Protein AF-A0A1L8CW18-F1 (afdb_monomer)

Mean predicted aligned error: 10.21 Å

Foldseek 3Di:
DDPDPPPPPCDPPCVPPVVLVVVLVVVLVVLVVPDDPVCCVVSVLVNLQSVLCVQVVNSDPPPPDDSVRSVVVNVVVVVVLVVLVVCVVVAQFCLLVVLLLVLLVVLLCVCPVVVNQVVLLVLLCQLCVLLPNNVQLVVVCVVVVNDVVCSSDPNSSVSSSVSSSVSLRVQRSPHPVSNLCSSVSSLVSSLVVLVCCLVCLVVVLQVLQQDPPPRDGHDLVRSVPDPDDPNSNCSVDPVVSVVSVVSSVSSCVSCVLSPDPVSSVVSVVVVVVVVVVVVVD

Organism: NCBI:txid870242

Radius of gyration: 23.68 Å; Cα contacts (8 Å, |Δi|>4): 162; chains: 1; bounding box: 50×60×67 Å

Structure (mmCIF, N/CA/C/O backbone):
data_AF-A0A1L8CW18-F1
#
_entry.id   AF-A0A1L8CW18-F1
#
loop_
_atom_site.group_PDB
_atom_site.id
_atom_site.type_symbol
_atom_site.label_atom_id
_atom_site.label_alt_id
_atom_site.label_comp_id
_atom_site.label_asym_id
_atom_site.label_entity_id
_atom_site.label_seq_id
_atom_site.pdbx_PDB_ins_code
_atom_site.Cartn_x
_atom_site.Cartn_y
_atom_site.Cartn_z
_atom_site.occupancy
_atom_site.B_iso_or_equiv
_atom_site.auth_seq_id
_atom_site.auth_comp_id
_atom_site.auth_asym_id
_atom_site.auth_atom_id
_atom_site.pdbx_PDB_model_num
ATOM 1 N N . MET A 1 1 ? -26.184 16.183 -4.766 1.00 26.84 1 MET A N 1
ATOM 2 C CA . MET A 1 1 ? -25.080 17.168 -4.681 1.00 26.84 1 MET A CA 1
ATOM 3 C C . MET A 1 1 ? -24.032 16.609 -3.716 1.00 26.84 1 MET A C 1
ATOM 5 O O . MET A 1 1 ? -24.063 16.918 -2.536 1.00 26.84 1 MET A O 1
ATOM 9 N N . PHE A 1 2 ? -23.170 15.699 -4.183 1.00 23.70 2 PHE A N 1
ATOM 10 C CA . PHE A 1 2 ? -22.182 15.011 -3.340 1.00 23.70 2 PHE A CA 1
ATOM 11 C C . PHE A 1 2 ? -20.843 15.756 -3.394 1.00 23.70 2 PHE A C 1
ATOM 13 O O . PHE A 1 2 ? -20.097 15.635 -4.363 1.00 23.70 2 PHE A O 1
ATOM 20 N N . LYS A 1 3 ? -20.541 16.553 -2.363 1.00 23.88 3 LYS A N 1
ATOM 21 C CA . LYS A 1 3 ? -19.179 17.043 -2.105 1.00 23.88 3 LYS A CA 1
ATOM 22 C C . LYS A 1 3 ? -18.463 15.982 -1.270 1.00 23.88 3 LYS A C 1
ATOM 24 O O . LYS A 1 3 ? -18.592 15.961 -0.051 1.00 23.88 3 LYS A O 1
ATOM 29 N N . GLY A 1 4 ? -17.765 15.079 -1.956 1.00 27.14 4 GLY A N 1
ATOM 30 C CA . GLY A 1 4 ? -16.918 14.062 -1.341 1.00 27.14 4 GLY A CA 1
ATOM 31 C C . GLY A 1 4 ? -15.819 14.707 -0.500 1.00 27.14 4 GLY A C 1
ATOM 32 O O . GLY A 1 4 ? -15.049 15.540 -0.984 1.00 27.14 4 GLY A O 1
ATOM 33 N N . LEU A 1 5 ? -15.776 14.324 0.773 1.00 23.81 5 LEU A N 1
ATOM 34 C CA . LEU A 1 5 ? -14.716 14.660 1.708 1.00 23.81 5 LEU A CA 1
ATOM 35 C C . LEU A 1 5 ? -13.451 13.887 1.297 1.00 23.81 5 LEU A C 1
ATOM 37 O O . LEU A 1 5 ? -13.191 12.788 1.772 1.00 23.81 5 LEU A O 1
ATOM 41 N N . PHE A 1 6 ? -12.652 14.452 0.395 1.00 25.45 6 PHE A N 1
ATOM 42 C CA . PHE A 1 6 ? -11.256 14.045 0.274 1.00 25.45 6 PHE A CA 1
ATOM 43 C C . PHE A 1 6 ? -10.528 14.551 1.519 1.00 25.45 6 PHE A C 1
ATOM 45 O O . PHE A 1 6 ? -10.145 15.721 1.603 1.00 25.45 6 PHE A O 1
ATOM 52 N N . VAL A 1 7 ? -10.353 13.676 2.508 1.00 26.77 7 VAL A N 1
ATOM 53 C CA . VAL A 1 7 ? -9.395 13.899 3.591 1.00 26.77 7 VAL A CA 1
ATOM 54 C C . VAL A 1 7 ? -8.009 13.923 2.943 1.00 26.77 7 VAL A C 1
ATOM 56 O O . VAL A 1 7 ? -7.433 12.894 2.597 1.00 26.77 7 VAL A O 1
ATOM 59 N N . ARG A 1 8 ? -7.496 15.134 2.698 1.00 24.86 8 ARG A N 1
ATOM 60 C CA . ARG A 1 8 ? -6.106 15.374 2.298 1.00 24.86 8 ARG A CA 1
ATOM 61 C C . ARG A 1 8 ? -5.205 14.974 3.464 1.00 24.86 8 ARG A C 1
ATOM 63 O O . ARG A 1 8 ? -4.895 15.807 4.313 1.00 24.86 8 ARG A O 1
ATOM 70 N N . ILE A 1 9 ? -4.773 13.718 3.483 1.00 28.80 9 ILE A N 1
ATOM 71 C CA . ILE A 1 9 ? -3.624 13.289 4.283 1.00 28.80 9 ILE A CA 1
ATOM 72 C C . ILE A 1 9 ? -2.413 14.057 3.737 1.00 28.80 9 ILE A C 1
ATOM 74 O O . ILE A 1 9 ? -2.006 13.871 2.590 1.00 28.80 9 ILE A O 1
ATOM 78 N N . LYS A 1 10 ? -1.900 15.008 4.524 1.00 25.22 10 LYS A N 1
ATOM 79 C CA . LYS A 1 10 ? -0.706 15.789 4.189 1.00 25.22 10 LYS A CA 1
ATOM 80 C C . LYS A 1 10 ? 0.534 14.951 4.513 1.00 25.22 10 LYS A C 1
ATOM 82 O O . LYS A 1 10 ? 1.110 15.117 5.579 1.00 25.22 10 LYS A O 1
ATOM 87 N N . LEU A 1 11 ? 0.965 14.095 3.589 1.00 26.72 11 LEU A N 1
ATOM 88 C CA . LEU A 1 11 ? 2.329 13.559 3.632 1.00 26.72 11 LEU A CA 1
ATOM 89 C C . LEU A 1 11 ? 3.298 14.649 3.119 1.00 26.72 11 LEU A C 1
ATOM 91 O O . LEU A 1 11 ? 3.062 15.183 2.031 1.00 26.72 11 LEU A O 1
ATOM 95 N N . PRO A 1 12 ? 4.358 15.036 3.859 1.00 24.38 12 PRO A N 1
ATOM 96 C CA . PRO A 1 12 ? 5.181 16.202 3.513 1.00 24.38 12 PRO A CA 1
ATOM 97 C C . PRO A 1 12 ? 6.106 16.029 2.297 1.00 24.38 12 PRO A C 1
ATOM 99 O O . PRO A 1 12 ? 6.766 16.990 1.920 1.00 24.38 12 PRO A O 1
ATOM 102 N N . VAL A 1 13 ? 6.176 14.850 1.672 1.00 33.28 13 VAL A N 1
ATOM 103 C CA . VAL A 1 13 ? 7.300 14.505 0.777 1.00 33.28 13 VAL A CA 1
ATOM 104 C C . VAL A 1 13 ? 7.005 14.691 -0.726 1.00 33.28 13 VAL A C 1
ATOM 106 O O . VAL A 1 13 ? 7.936 14.786 -1.513 1.00 33.28 13 VAL A O 1
ATOM 109 N N . PHE A 1 14 ? 5.745 14.856 -1.158 1.00 35.91 14 PHE A N 1
ATOM 110 C CA . PHE A 1 14 ? 5.396 14.822 -2.600 1.00 35.91 14 PHE A CA 1
ATOM 111 C C . PHE A 1 14 ? 4.844 16.123 -3.216 1.00 35.91 14 PHE A C 1
ATOM 113 O O . PHE A 1 14 ? 4.603 16.187 -4.422 1.00 35.91 14 PHE A O 1
ATOM 120 N N . ARG A 1 15 ? 4.684 17.205 -2.441 1.00 33.94 15 ARG A N 1
ATOM 121 C CA . ARG A 1 15 ? 3.976 18.420 -2.908 1.00 33.94 15 ARG A CA 1
ATOM 122 C C . ARG A 1 15 ? 4.635 19.184 -4.063 1.00 33.94 15 ARG A C 1
ATOM 124 O O . ARG A 1 15 ? 3.932 19.925 -4.743 1.00 33.94 15 ARG A O 1
ATOM 131 N N . GLY A 1 16 ? 5.944 19.044 -4.273 1.00 37.88 16 GLY A N 1
ATOM 132 C CA . GLY A 1 16 ? 6.650 19.724 -5.366 1.00 37.88 16 GLY A CA 1
ATOM 133 C C . GLY A 1 16 ? 6.503 19.017 -6.717 1.00 37.88 16 GLY A C 1
ATOM 134 O O . GLY A 1 16 ? 6.295 19.670 -7.736 1.00 37.88 16 GLY A O 1
ATOM 135 N N . MET A 1 17 ? 6.548 17.681 -6.722 1.00 46.84 17 MET A N 1
ATOM 136 C CA . MET A 1 17 ? 6.542 16.881 -7.954 1.00 46.84 17 MET A CA 1
ATOM 137 C C . MET A 1 17 ? 5.131 16.610 -8.487 1.00 46.84 17 MET A C 1
ATOM 139 O O . MET A 1 17 ? 4.958 16.524 -9.698 1.00 46.84 17 MET A O 1
ATOM 143 N N . GLU A 1 18 ? 4.101 16.550 -7.632 1.00 52.84 18 GLU A N 1
ATOM 144 C CA . GLU A 1 18 ? 2.716 16.284 -8.066 1.00 52.84 18 GLU A CA 1
ATOM 145 C C . GLU A 1 18 ? 2.179 17.324 -9.066 1.00 52.84 18 GLU A C 1
ATOM 147 O O . GLU A 1 18 ? 1.457 16.969 -9.998 1.00 52.84 18 GLU A O 1
ATOM 152 N N . GLY A 1 19 ? 2.543 18.602 -8.909 1.00 59.59 19 GLY A N 1
ATOM 153 C CA . GLY A 1 19 ? 2.118 19.671 -9.820 1.00 59.59 19 GLY A CA 1
ATOM 154 C C . GLY A 1 19 ? 2.771 19.577 -11.201 1.00 59.59 19 GLY A C 1
ATOM 155 O O . GLY A 1 19 ? 2.089 19.731 -12.215 1.00 59.59 19 GLY A O 1
ATOM 156 N N . VAL A 1 20 ? 4.072 19.274 -11.237 1.00 60.88 20 VAL A N 1
ATOM 157 C CA . VAL A 1 20 ? 4.849 19.087 -12.475 1.00 60.88 20 VAL A CA 1
ATOM 158 C C . VAL A 1 20 ? 4.358 17.851 -13.222 1.00 60.88 20 VAL A C 1
ATOM 160 O O . VAL A 1 20 ? 4.051 17.922 -14.410 1.00 60.88 20 VAL A O 1
ATOM 163 N N . LEU A 1 21 ? 4.175 16.746 -12.500 1.00 67.62 21 LEU A N 1
ATOM 164 C CA . LEU A 1 21 ? 3.689 15.480 -13.036 1.00 67.62 21 LEU A CA 1
ATOM 165 C C . LEU A 1 21 ? 2.264 15.604 -13.601 1.00 67.62 21 LEU A C 1
ATOM 167 O O . LEU A 1 21 ? 1.962 15.119 -14.691 1.00 67.62 21 LEU A O 1
ATOM 171 N N . PHE A 1 22 ? 1.377 16.306 -12.889 1.00 70.88 22 PHE A N 1
ATOM 172 C CA . PH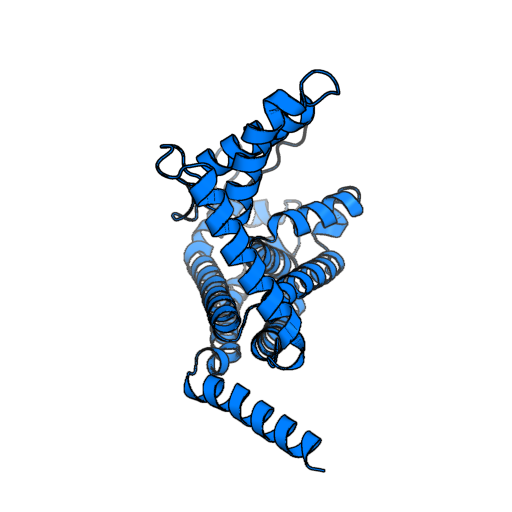E A 1 22 ? 0.013 16.551 -13.353 1.00 70.88 22 PHE A CA 1
ATOM 173 C C . PHE A 1 22 ? -0.026 17.421 -14.616 1.00 70.88 22 PHE A C 1
ATOM 175 O O . PHE A 1 22 ? -0.765 17.107 -15.554 1.00 70.88 22 PHE A O 1
ATOM 182 N N . MET A 1 23 ? 0.770 18.496 -14.662 1.00 74.19 23 MET A N 1
ATOM 183 C CA . MET A 1 23 ? 0.888 19.335 -15.859 1.00 74.19 23 MET A CA 1
ATOM 184 C C . MET A 1 23 ? 1.459 18.546 -17.039 1.00 74.19 23 MET A C 1
ATOM 186 O O . MET A 1 23 ? 0.921 18.640 -18.138 1.00 74.19 23 MET A O 1
ATOM 190 N N . PHE A 1 24 ? 2.457 17.698 -16.798 1.00 78.12 24 PHE A N 1
ATOM 191 C CA . PHE A 1 24 ? 3.031 16.808 -17.802 1.00 78.12 24 PHE A CA 1
ATOM 192 C C . PHE A 1 24 ? 1.994 15.843 -18.396 1.00 78.12 24 PHE A C 1
ATOM 194 O O . PHE A 1 24 ? 1.800 15.808 -19.612 1.00 78.12 24 PHE A O 1
ATOM 201 N N . TYR A 1 25 ? 1.247 15.115 -17.556 1.00 80.00 25 TYR A N 1
ATOM 202 C CA . TYR A 1 25 ? 0.209 14.192 -18.034 1.00 80.00 25 TYR A CA 1
ATOM 203 C C . TYR A 1 25 ? -0.909 14.894 -18.800 1.00 80.00 25 TYR A C 1
ATOM 205 O O . TYR A 1 25 ? -1.469 14.323 -19.739 1.00 80.00 25 TYR A O 1
ATOM 213 N N . LYS A 1 26 ? -1.254 16.122 -18.400 1.00 84.00 26 LYS A N 1
ATOM 214 C CA . LYS A 1 26 ? -2.231 16.936 -19.119 1.00 84.00 26 LYS A CA 1
ATOM 215 C C . LYS A 1 26 ? -1.705 17.303 -20.507 1.00 84.00 26 LYS A C 1
ATOM 217 O O . LYS A 1 26 ? -2.404 17.046 -21.482 1.00 84.00 26 LYS A O 1
ATOM 222 N N . SER A 1 27 ? -0.474 17.806 -20.595 1.00 83.75 27 SER A N 1
ATOM 223 C CA . SER A 1 27 ? 0.177 18.147 -21.864 1.00 83.75 27 SER A CA 1
ATOM 224 C C . SER A 1 27 ? 0.268 16.947 -22.805 1.00 83.75 27 SER A C 1
ATOM 226 O O . SER A 1 27 ? -0.092 17.066 -23.972 1.00 83.75 27 SER A O 1
ATOM 228 N N . LEU A 1 28 ? 0.652 15.770 -22.300 1.00 86.19 28 LEU A N 1
ATOM 229 C CA . LEU A 1 28 ? 0.687 14.538 -23.091 1.00 86.19 28 LEU A CA 1
ATOM 230 C C . LEU A 1 28 ? -0.712 14.129 -23.583 1.00 86.19 28 LEU A C 1
ATOM 232 O O . LEU A 1 28 ? -0.883 13.798 -24.754 1.00 86.19 28 LEU A O 1
ATOM 236 N N . LYS A 1 29 ? -1.738 14.187 -22.722 1.00 87.94 29 LYS A N 1
ATOM 237 C CA . LYS A 1 29 ? -3.126 13.897 -23.127 1.00 87.94 29 LYS A CA 1
ATOM 238 C C . LYS A 1 29 ? -3.649 14.870 -24.178 1.00 87.94 29 LYS A C 1
ATOM 240 O O . LYS A 1 29 ? -4.362 14.442 -25.083 1.00 87.94 29 LYS A O 1
ATOM 245 N N . ASP A 1 30 ? -3.344 16.153 -24.035 1.00 88.94 30 ASP A N 1
ATOM 246 C CA . ASP A 1 30 ? -3.777 17.183 -24.975 1.00 88.94 30 ASP A CA 1
ATOM 247 C C . ASP A 1 30 ? -3.042 17.032 -26.317 1.00 88.94 30 ASP A C 1
ATOM 249 O O . ASP A 1 30 ? -3.680 17.121 -27.365 1.00 88.94 30 ASP A O 1
ATOM 253 N N . LEU A 1 31 ? -1.747 16.684 -26.301 1.00 89.75 31 LEU A N 1
ATOM 254 C CA . LEU A 1 31 ? -0.983 16.328 -27.501 1.00 89.75 31 LEU A CA 1
ATOM 255 C C . LEU A 1 31 ? -1.636 15.147 -28.234 1.00 89.75 31 LEU A C 1
ATOM 257 O O . LEU A 1 31 ? -1.943 15.263 -29.416 1.00 89.75 31 LEU A O 1
ATOM 261 N N . ILE A 1 32 ? -1.922 14.050 -27.521 1.00 89.69 32 ILE A N 1
ATOM 262 C CA . ILE A 1 32 ? -2.534 12.841 -28.098 1.00 89.69 32 ILE A CA 1
ATOM 263 C C . ILE A 1 32 ? -3.904 13.143 -28.717 1.00 89.69 32 ILE A C 1
ATOM 265 O O . ILE A 1 32 ? -4.196 12.671 -29.811 1.00 89.69 32 ILE A O 1
ATOM 269 N N . LYS A 1 33 ? -4.746 13.942 -28.050 1.00 90.62 33 LYS A N 1
ATOM 270 C CA . LYS A 1 33 ? -6.072 14.322 -28.574 1.00 90.62 33 LYS A CA 1
ATOM 271 C C . LYS A 1 33 ? -6.009 15.118 -29.874 1.00 90.62 33 LYS A C 1
ATOM 273 O O . LYS A 1 33 ? -6.963 15.077 -30.643 1.00 90.62 33 LYS A O 1
ATOM 278 N N . ASN A 1 34 ? -4.928 15.862 -30.081 1.00 88.19 34 ASN A N 1
ATOM 279 C CA . ASN A 1 34 ? -4.763 16.727 -31.239 1.00 88.19 34 ASN A CA 1
ATOM 280 C C . ASN A 1 34 ? -4.088 16.017 -32.421 1.00 88.19 34 ASN A C 1
ATOM 282 O O . ASN A 1 34 ? -4.040 16.606 -33.497 1.00 88.19 34 ASN A O 1
ATOM 286 N N . LEU A 1 35 ? -3.583 14.788 -32.254 1.00 90.69 35 LEU A N 1
ATOM 287 C CA . LEU A 1 35 ? -2.970 14.018 -33.341 1.00 90.69 35 LEU A CA 1
ATOM 288 C C . LEU A 1 35 ? -4.001 13.652 -34.417 1.00 90.69 35 LEU A C 1
ATOM 290 O O . LEU A 1 35 ? -5.062 13.101 -34.124 1.00 90.69 35 LEU A O 1
ATOM 294 N N . ASN A 1 36 ? -3.665 13.920 -35.676 1.00 91.56 36 ASN A N 1
ATOM 295 C CA . ASN A 1 36 ? -4.431 13.532 -36.855 1.00 91.56 36 ASN A CA 1
ATOM 296 C C . ASN A 1 36 ? -3.494 13.238 -38.043 1.00 91.56 36 ASN A C 1
ATOM 298 O O . ASN A 1 36 ? -2.281 13.435 -37.961 1.00 91.56 36 ASN A O 1
ATOM 302 N N . SER A 1 37 ? -4.056 12.769 -39.160 1.00 90.50 37 SER A N 1
ATOM 303 C CA . SER A 1 37 ? -3.288 12.400 -40.360 1.00 90.50 37 SER A CA 1
ATOM 304 C C . SER A 1 37 ? -2.483 13.551 -40.971 1.00 90.50 37 SER A C 1
ATOM 306 O O . SER A 1 37 ? -1.545 13.298 -41.715 1.00 90.50 37 SER A O 1
ATOM 308 N N . GLU A 1 38 ? -2.834 14.802 -40.670 1.00 92.62 38 GLU A N 1
ATOM 309 C CA . GLU A 1 38 ? -2.191 15.994 -41.230 1.00 92.62 38 GLU A CA 1
ATOM 310 C C . GLU A 1 38 ? -1.035 16.507 -40.359 1.00 92.62 38 GLU A C 1
ATOM 312 O O . GLU A 1 38 ? -0.123 17.156 -40.868 1.00 92.62 38 GLU A O 1
ATOM 317 N N . ASN A 1 39 ? -1.048 16.232 -39.049 1.00 91.38 39 ASN A N 1
ATOM 318 C CA . ASN A 1 39 ? -0.086 16.803 -38.099 1.00 91.38 39 ASN A CA 1
ATOM 319 C C . ASN A 1 39 ? 0.802 15.778 -37.374 1.00 91.38 39 ASN A C 1
ATOM 321 O O . ASN A 1 39 ? 1.722 16.186 -36.659 1.00 91.38 39 ASN A O 1
ATOM 325 N N . VAL A 1 40 ? 0.566 14.476 -37.573 1.00 90.19 40 VAL A N 1
ATOM 326 C CA . VAL A 1 40 ? 1.277 13.402 -36.864 1.00 90.19 40 VAL A CA 1
ATOM 327 C C . VAL A 1 40 ? 2.796 13.493 -37.022 1.00 90.19 40 VAL A C 1
ATOM 329 O O . VAL A 1 40 ? 3.497 13.480 -36.016 1.00 90.19 40 VAL A O 1
ATOM 332 N N . GLU A 1 41 ? 3.315 13.690 -38.237 1.00 90.94 41 GLU A N 1
ATOM 333 C CA . GLU A 1 41 ? 4.768 13.751 -38.480 1.00 90.94 41 GLU A CA 1
ATOM 334 C C . GLU A 1 41 ? 5.431 14.945 -37.785 1.00 90.94 41 GLU A C 1
ATOM 336 O O . GLU A 1 41 ? 6.556 14.849 -37.301 1.00 90.94 41 GLU A O 1
ATOM 341 N N . LYS A 1 42 ? 4.709 16.065 -37.656 1.00 89.88 42 LYS A N 1
ATOM 342 C CA . LYS A 1 42 ? 5.207 17.257 -36.960 1.00 89.88 42 LYS A CA 1
ATOM 343 C C . LYS A 1 42 ? 5.219 17.077 -35.440 1.00 89.88 42 LYS A C 1
ATOM 345 O O . LYS A 1 42 ? 6.094 17.620 -34.772 1.00 89.88 42 LYS A O 1
ATOM 350 N N . LEU A 1 43 ? 4.237 16.363 -34.888 1.00 89.88 43 LEU A N 1
ATOM 351 C CA . LEU A 1 43 ? 4.063 16.199 -33.439 1.00 89.88 43 LEU A CA 1
ATOM 352 C C . LEU A 1 43 ? 4.755 14.949 -32.876 1.00 89.88 43 LEU A C 1
ATOM 354 O O . LEU A 1 43 ? 4.988 14.872 -31.669 1.00 89.88 43 LEU A O 1
ATOM 358 N N . LYS A 1 44 ? 5.119 13.991 -33.733 1.00 88.00 44 LYS A N 1
ATOM 359 C CA . LYS A 1 44 ? 5.795 12.740 -33.365 1.00 88.00 44 LYS A CA 1
ATOM 360 C C . LYS A 1 44 ? 7.083 12.944 -32.548 1.00 88.00 44 LYS A C 1
ATOM 362 O O . LYS A 1 44 ? 7.209 12.256 -31.538 1.00 88.00 44 LYS A O 1
ATOM 367 N N . PRO A 1 45 ? 7.992 13.889 -32.869 1.00 88.69 45 PRO A N 1
ATOM 368 C CA . PRO A 1 45 ? 9.190 14.112 -32.052 1.00 88.69 45 PRO A CA 1
ATOM 369 C C . PRO A 1 45 ? 8.857 14.539 -30.618 1.00 88.69 45 PRO A C 1
ATOM 371 O O . PRO A 1 45 ? 9.394 13.996 -29.657 1.00 88.69 45 PRO A O 1
ATOM 374 N N . GLN A 1 46 ? 7.895 15.453 -30.459 1.00 87.56 46 GLN A N 1
ATOM 375 C CA . GLN A 1 46 ? 7.451 15.913 -29.142 1.00 87.56 46 GLN A CA 1
ATOM 376 C C . GLN A 1 46 ? 6.769 14.792 -28.346 1.00 87.56 46 GLN A C 1
ATOM 378 O O . GLN A 1 46 ? 6.971 14.681 -27.137 1.00 87.56 46 GLN A O 1
ATOM 383 N N . LEU A 1 47 ? 5.982 13.945 -29.019 1.00 88.31 47 LEU A N 1
ATOM 384 C CA . LEU A 1 47 ? 5.381 12.766 -28.401 1.00 88.31 47 LEU A CA 1
ATOM 385 C C . LEU A 1 47 ? 6.459 11.788 -27.919 1.00 88.31 47 LEU A C 1
ATOM 387 O O . LEU A 1 47 ? 6.394 11.354 -26.772 1.00 88.31 47 LEU A O 1
ATOM 391 N N . ASN A 1 48 ? 7.455 11.489 -28.757 1.00 87.69 48 ASN A N 1
ATOM 392 C CA . ASN A 1 48 ? 8.569 10.608 -28.403 1.00 87.69 48 ASN A CA 1
ATOM 393 C C . ASN A 1 48 ? 9.340 11.142 -27.196 1.00 87.69 48 ASN A C 1
ATOM 395 O O . ASN A 1 48 ? 9.576 10.391 -26.254 1.00 87.69 48 ASN A O 1
ATOM 399 N N . ARG A 1 49 ? 9.642 12.448 -27.158 1.00 87.50 49 ARG A N 1
ATOM 400 C CA . ARG A 1 49 ? 10.293 13.064 -25.994 1.00 87.50 49 ARG A CA 1
ATOM 401 C C . ARG A 1 49 ? 9.485 12.837 -24.717 1.00 87.50 49 ARG A C 1
ATOM 403 O O . ARG A 1 49 ? 10.042 12.390 -23.718 1.00 87.50 49 ARG A O 1
ATOM 410 N N . TYR A 1 50 ? 8.175 13.096 -24.737 1.00 87.31 50 TYR A N 1
ATOM 411 C CA . TYR A 1 50 ? 7.327 12.864 -23.563 1.00 87.31 50 TYR A CA 1
ATOM 412 C C . TYR A 1 50 ? 7.241 11.383 -23.178 1.00 87.31 50 TYR A C 1
ATOM 414 O O . TYR A 1 50 ? 7.261 11.056 -21.995 1.00 87.31 50 TYR A O 1
ATOM 422 N N . VAL A 1 51 ? 7.174 10.468 -24.140 1.00 86.62 51 VAL A N 1
ATOM 423 C CA . VAL A 1 51 ? 7.183 9.030 -23.842 1.00 86.62 51 VAL A CA 1
ATOM 424 C C . VAL A 1 51 ? 8.510 8.617 -23.199 1.00 86.62 51 VAL A C 1
ATOM 426 O O . VAL A 1 51 ? 8.489 7.953 -22.166 1.00 86.62 51 VAL A O 1
ATOM 429 N N . ASN A 1 52 ? 9.644 9.077 -23.724 1.00 86.75 52 ASN A N 1
ATOM 430 C CA . ASN A 1 52 ? 10.968 8.771 -23.179 1.00 86.75 52 ASN A CA 1
ATOM 431 C C . ASN A 1 52 ? 11.142 9.333 -21.759 1.00 86.75 52 ASN A C 1
ATOM 433 O O . ASN A 1 52 ? 11.551 8.623 -20.842 1.00 86.75 52 ASN A O 1
ATOM 437 N N . GLN A 1 53 ? 10.733 10.584 -21.536 1.00 85.88 53 GLN A N 1
ATOM 438 C CA . GLN A 1 53 ? 10.707 11.202 -20.206 1.00 85.88 53 GLN A CA 1
ATOM 439 C C . GLN A 1 53 ? 9.838 10.414 -19.213 1.00 85.88 53 GLN A C 1
ATOM 441 O O . GLN A 1 53 ? 10.215 10.241 -18.053 1.00 85.88 53 GLN A O 1
ATOM 446 N N . LEU A 1 54 ? 8.693 9.898 -19.671 1.00 85.12 54 LEU A N 1
ATOM 447 C CA . LEU A 1 54 ? 7.797 9.071 -18.867 1.00 85.12 54 LEU A CA 1
ATOM 448 C C . LEU A 1 54 ? 8.425 7.717 -18.509 1.00 85.12 54 LEU A C 1
ATOM 450 O O . LEU A 1 54 ? 8.379 7.329 -17.343 1.00 85.12 54 LEU A O 1
ATOM 454 N N . ILE A 1 55 ? 9.022 7.022 -19.482 1.00 83.00 55 ILE A N 1
ATOM 455 C CA . ILE A 1 55 ? 9.711 5.735 -19.286 1.00 83.00 55 ILE A CA 1
ATOM 456 C C . ILE A 1 55 ? 10.833 5.885 -18.252 1.00 83.00 55 ILE A C 1
ATOM 458 O O . ILE A 1 55 ? 10.915 5.109 -17.302 1.00 83.00 55 ILE A O 1
ATOM 462 N N . LEU A 1 56 ? 11.648 6.931 -18.392 1.00 83.56 56 LEU A N 1
ATOM 463 C CA . LEU A 1 56 ? 12.780 7.203 -17.505 1.00 83.56 56 LEU A CA 1
ATOM 464 C C . LEU A 1 56 ? 12.369 7.795 -16.153 1.00 83.56 56 LEU A C 1
ATOM 466 O O . LEU A 1 56 ? 13.194 7.879 -15.246 1.00 83.56 56 LEU A O 1
ATOM 470 N N . SER A 1 57 ? 11.113 8.227 -16.003 1.00 80.44 57 SER A N 1
ATOM 471 C CA . SER A 1 57 ? 10.659 9.048 -14.872 1.00 80.44 57 SER A CA 1
ATOM 472 C C . SER A 1 57 ? 11.489 10.331 -14.678 1.00 80.44 57 SER A C 1
ATOM 474 O O . SER A 1 57 ? 11.654 10.806 -13.553 1.00 80.44 57 SER A O 1
ATOM 476 N N . ILE A 1 58 ? 11.990 10.911 -15.776 1.00 82.69 58 ILE A N 1
ATOM 477 C CA . ILE A 1 58 ? 12.760 12.162 -15.799 1.00 82.69 58 ILE A CA 1
ATOM 478 C C . ILE A 1 58 ? 11.878 13.264 -16.384 1.00 82.69 58 ILE A C 1
ATOM 480 O O . ILE A 1 58 ? 11.667 13.349 -17.592 1.00 82.69 58 ILE A O 1
ATOM 484 N N . TYR A 1 59 ? 11.373 14.136 -15.514 1.00 74.50 59 TYR A N 1
ATOM 485 C CA . TYR A 1 59 ? 10.504 15.256 -15.886 1.00 74.50 59 TYR A CA 1
ATOM 486 C C . TYR A 1 59 ? 11.333 16.532 -16.016 1.00 74.50 59 TYR A C 1
ATOM 488 O O . TYR A 1 59 ? 11.248 17.437 -15.187 1.00 74.50 59 TYR A O 1
ATOM 496 N N . ASP A 1 60 ? 12.189 16.559 -17.034 1.00 66.81 60 ASP A N 1
ATOM 497 C CA . ASP A 1 60 ? 13.101 17.671 -17.282 1.00 66.81 60 ASP A CA 1
ATOM 498 C C . ASP A 1 60 ? 12.338 18.899 -17.805 1.00 66.81 60 ASP A C 1
ATOM 500 O O . ASP A 1 60 ? 11.928 18.959 -18.968 1.00 66.81 60 ASP A O 1
ATOM 504 N N . THR A 1 61 ? 12.129 19.873 -16.917 1.00 63.09 61 THR A N 1
ATOM 505 C CA . THR A 1 61 ? 11.517 21.167 -17.238 1.00 63.09 61 THR A CA 1
ATOM 506 C C . THR A 1 61 ? 12.506 22.173 -17.827 1.00 63.09 61 THR A C 1
ATOM 508 O O . THR A 1 61 ? 12.060 23.174 -18.384 1.00 63.09 61 THR A O 1
ATOM 511 N N . ASN A 1 62 ? 13.816 21.927 -17.710 1.00 63.69 62 ASN A N 1
ATOM 512 C CA . ASN A 1 62 ? 14.877 22.871 -18.076 1.00 63.69 62 ASN A CA 1
ATOM 513 C C . ASN A 1 62 ? 15.596 22.507 -19.388 1.00 63.69 62 ASN A C 1
ATOM 515 O O . ASN A 1 62 ? 16.432 23.286 -19.838 1.00 63.69 62 ASN A O 1
ATOM 519 N N . LEU A 1 63 ? 15.226 21.388 -20.028 1.00 69.12 63 LEU A N 1
ATOM 520 C CA . LEU A 1 63 ? 15.803 20.895 -21.289 1.00 69.12 63 LEU A CA 1
ATOM 521 C C . LEU A 1 63 ? 17.326 20.676 -21.205 1.00 69.12 63 LEU A C 1
ATOM 523 O O . LEU A 1 63 ? 18.045 20.933 -22.168 1.00 69.12 63 LEU A O 1
ATOM 527 N N . GLU A 1 64 ? 17.819 20.203 -20.061 1.00 78.75 64 GLU A N 1
ATOM 528 C CA . GLU A 1 64 ? 19.232 19.846 -19.888 1.00 78.75 64 GLU A CA 1
ATOM 529 C C . GLU A 1 64 ? 19.609 18.603 -20.708 1.00 78.75 64 GLU A C 1
ATOM 531 O O . GLU A 1 64 ? 20.738 18.502 -21.181 1.00 78.75 64 GLU A O 1
ATOM 536 N N . LEU A 1 65 ? 18.660 17.682 -20.918 1.00 82.00 65 LEU A N 1
ATOM 537 C CA . LEU A 1 65 ? 18.862 16.482 -21.735 1.00 82.00 65 LEU A CA 1
ATOM 538 C C . LEU A 1 65 ? 18.321 16.672 -23.154 1.00 82.00 65 LEU A C 1
ATOM 540 O O . LE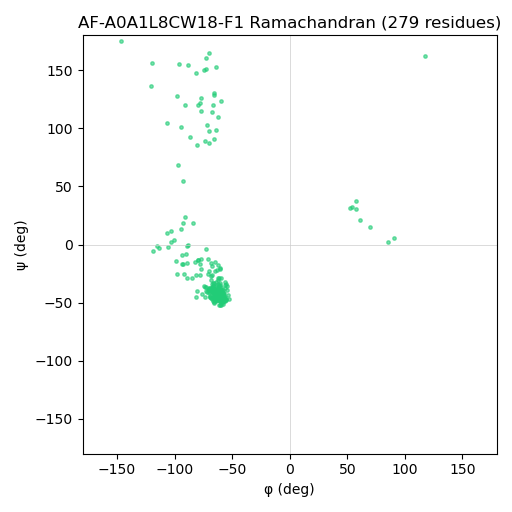U A 1 65 ? 17.140 17.001 -23.353 1.00 82.00 65 LEU A O 1
ATOM 544 N N . SER A 1 66 ? 19.162 16.402 -24.155 1.00 88.25 66 SER A N 1
ATOM 545 C CA . SER A 1 66 ? 18.735 16.383 -25.555 1.00 88.25 66 SER A CA 1
ATOM 546 C C . SER A 1 66 ? 17.823 15.184 -25.845 1.00 88.25 66 SER A C 1
ATOM 548 O O . SER A 1 66 ? 17.729 14.243 -25.056 1.00 88.25 66 SER A O 1
ATOM 550 N N . ASP A 1 67 ? 17.117 15.207 -26.978 1.00 85.69 67 ASP A N 1
ATOM 551 C CA . ASP A 1 67 ? 16.276 14.070 -27.387 1.00 85.69 67 ASP A CA 1
ATOM 552 C C . ASP A 1 67 ? 17.104 12.794 -27.606 1.00 85.69 67 ASP A C 1
ATOM 554 O O . ASP A 1 67 ? 16.660 11.715 -27.224 1.00 85.69 67 ASP A O 1
ATOM 558 N N . LEU A 1 68 ? 18.328 12.933 -28.131 1.00 87.88 68 LEU A N 1
ATOM 559 C CA . LEU A 1 68 ? 19.267 11.823 -28.317 1.00 87.88 68 LEU A CA 1
ATOM 560 C C . LEU A 1 68 ? 19.733 11.234 -26.979 1.00 87.88 68 LEU A C 1
ATOM 562 O O . LEU A 1 68 ? 19.843 10.017 -26.855 1.00 87.88 68 LEU A O 1
ATOM 566 N N . ASP A 1 69 ? 19.964 12.076 -25.965 1.00 88.25 69 ASP A N 1
ATOM 567 C CA . ASP A 1 69 ? 20.323 11.600 -24.623 1.00 88.25 69 ASP A CA 1
ATOM 568 C C . ASP A 1 69 ? 19.171 10.800 -24.008 1.00 88.25 69 ASP A C 1
ATOM 570 O O . ASP A 1 69 ? 19.376 9.718 -23.461 1.00 88.25 69 ASP A O 1
ATOM 574 N N . LEU A 1 70 ? 17.940 11.311 -24.128 1.00 88.81 70 LEU A N 1
ATOM 575 C CA . LEU A 1 70 ? 16.745 10.627 -23.633 1.00 88.81 70 LEU A CA 1
ATOM 576 C C . LEU A 1 70 ? 16.506 9.295 -24.349 1.00 88.81 70 LEU A C 1
ATOM 578 O O . LEU A 1 70 ? 16.109 8.327 -23.703 1.00 88.81 70 LEU A O 1
ATOM 582 N N . GLU A 1 71 ? 16.730 9.241 -25.660 1.00 88.62 71 GLU A N 1
ATOM 583 C CA . GLU A 1 71 ? 16.597 8.020 -26.457 1.00 88.62 71 GLU A CA 1
ATOM 584 C C . GLU A 1 71 ? 17.643 6.975 -26.050 1.00 88.62 71 GLU A C 1
ATOM 586 O O . GLU A 1 71 ? 17.269 5.868 -25.672 1.00 88.62 71 GLU A O 1
ATOM 591 N N . SER A 1 72 ? 18.921 7.356 -25.972 1.00 90.31 72 SER A N 1
ATOM 592 C CA . SER A 1 72 ? 20.014 6.483 -25.514 1.00 90.31 72 SER A CA 1
ATOM 593 C C . SER A 1 72 ? 19.789 5.930 -24.098 1.00 90.31 72 SER A C 1
ATOM 595 O O . SER A 1 72 ? 19.988 4.740 -23.825 1.00 90.31 72 SER A O 1
ATOM 597 N N . LEU A 1 73 ? 19.304 6.772 -23.178 1.00 89.31 73 LEU A N 1
ATOM 598 C CA . LEU A 1 73 ? 18.938 6.341 -21.829 1.00 89.31 73 LEU A CA 1
ATOM 599 C C . LEU A 1 73 ? 17.762 5.354 -21.842 1.00 89.31 73 LEU A C 1
ATOM 601 O O . LEU A 1 73 ? 17.789 4.369 -21.100 1.00 89.31 73 LEU A O 1
ATOM 605 N N . CYS A 1 74 ? 16.740 5.594 -22.673 1.00 87.38 74 CYS A N 1
ATOM 606 C CA . CYS A 1 74 ? 15.608 4.675 -22.820 1.00 87.38 74 CYS A CA 1
ATOM 607 C C . CYS A 1 74 ? 16.054 3.331 -23.384 1.00 87.38 74 CYS A C 1
ATOM 609 O O . CYS A 1 74 ? 15.687 2.300 -22.828 1.00 87.38 74 CYS A O 1
ATOM 611 N N . GLU A 1 75 ? 16.869 3.330 -24.437 1.00 88.56 75 GLU A N 1
ATOM 612 C CA . GLU A 1 75 ? 17.430 2.110 -25.013 1.00 88.56 75 GLU A CA 1
ATOM 613 C C . GLU A 1 75 ? 18.219 1.331 -23.962 1.00 88.56 75 GLU A C 1
ATOM 615 O O . GLU A 1 75 ? 17.984 0.139 -23.782 1.00 88.56 75 GLU A O 1
ATOM 620 N N . THR A 1 76 ? 19.078 2.005 -23.196 1.00 87.06 76 THR A N 1
ATOM 621 C CA . THR A 1 76 ? 19.842 1.377 -22.108 1.00 87.06 76 THR A CA 1
ATOM 622 C C . THR A 1 76 ? 18.925 0.735 -21.060 1.00 87.06 76 THR A C 1
ATOM 624 O O . THR A 1 76 ? 19.183 -0.383 -20.605 1.00 87.06 76 THR A O 1
ATOM 627 N N . LEU A 1 77 ? 17.842 1.418 -20.672 1.00 85.00 77 LEU A N 1
ATOM 628 C CA . LEU A 1 77 ? 16.864 0.886 -19.722 1.00 85.00 77 LEU A CA 1
ATOM 629 C C . LEU A 1 77 ? 16.123 -0.331 -20.291 1.00 85.00 77 LEU A C 1
ATOM 631 O O . LEU A 1 77 ? 15.982 -1.332 -19.593 1.00 85.00 77 LEU A O 1
ATOM 635 N N . LEU A 1 78 ? 15.694 -0.263 -21.552 1.00 84.12 78 LEU A N 1
ATOM 636 C CA . LEU A 1 78 ? 15.003 -1.358 -22.230 1.00 84.12 78 LEU A CA 1
ATOM 637 C C . LEU A 1 78 ? 15.899 -2.594 -22.350 1.00 84.12 78 LEU A C 1
ATOM 639 O O . LEU A 1 78 ? 15.464 -3.672 -21.967 1.00 84.12 78 LEU A O 1
ATOM 643 N N . HIS A 1 79 ? 17.166 -2.441 -22.749 1.00 83.38 79 HIS A N 1
ATOM 644 C CA . HIS A 1 79 ? 18.126 -3.553 -22.799 1.00 83.38 79 HIS A CA 1
ATOM 645 C C . HIS A 1 79 ? 18.328 -4.194 -21.419 1.00 83.38 79 HIS A C 1
ATOM 647 O O . HIS A 1 79 ? 18.434 -5.415 -21.294 1.00 83.38 79 HIS A O 1
ATOM 653 N N . LYS A 1 80 ? 18.367 -3.383 -20.353 1.00 79.00 80 LYS A N 1
ATOM 654 C CA . LYS A 1 80 ? 18.461 -3.885 -18.977 1.00 79.00 80 LYS A CA 1
ATOM 655 C C . LYS A 1 80 ? 17.228 -4.705 -18.590 1.00 79.00 80 LYS A C 1
ATOM 657 O O . LYS A 1 80 ? 17.369 -5.730 -17.922 1.00 79.00 80 LYS A O 1
ATOM 662 N N . ASP A 1 81 ? 16.038 -4.255 -18.971 1.00 76.69 81 ASP A N 1
ATOM 663 C CA . ASP A 1 81 ? 14.793 -4.965 -18.686 1.00 76.69 81 ASP A CA 1
ATOM 664 C C . ASP A 1 81 ? 14.659 -6.236 -19.539 1.00 76.69 81 ASP A C 1
ATOM 666 O O . ASP A 1 81 ? 14.319 -7.282 -18.995 1.00 76.69 81 ASP A O 1
ATOM 670 N N . GLU A 1 82 ? 15.027 -6.201 -20.821 1.00 80.94 82 GLU A N 1
ATOM 671 C CA . GLU A 1 82 ? 15.097 -7.380 -21.696 1.00 80.94 82 GLU A CA 1
ATOM 672 C C . GLU A 1 82 ? 16.046 -8.443 -21.137 1.00 80.94 82 GLU A C 1
ATOM 674 O O . GLU A 1 82 ? 15.671 -9.609 -21.027 1.00 80.94 82 GLU A O 1
ATOM 679 N N . PHE A 1 83 ? 17.231 -8.038 -20.673 1.00 75.50 83 PHE A N 1
ATOM 680 C CA . PHE A 1 83 ? 18.147 -8.936 -19.975 1.00 75.50 83 PHE A CA 1
ATOM 681 C C . PHE A 1 83 ? 17.495 -9.531 -18.712 1.00 75.50 83 PHE A C 1
ATOM 683 O O . PHE A 1 83 ? 17.528 -10.736 -18.477 1.00 75.50 83 PHE A O 1
ATOM 690 N N . ARG A 1 84 ? 16.828 -8.725 -17.880 1.00 71.38 84 ARG A N 1
ATOM 691 C CA . ARG A 1 84 ? 16.131 -9.233 -16.677 1.00 71.38 84 ARG A CA 1
ATOM 692 C C . ARG A 1 84 ? 15.000 -10.212 -16.993 1.00 71.38 84 ARG A C 1
ATOM 694 O O . ARG A 1 84 ? 14.702 -11.077 -16.160 1.00 71.38 84 ARG A O 1
ATOM 701 N N . GLU A 1 85 ? 14.360 -10.048 -18.145 1.00 73.81 85 GLU A N 1
ATOM 702 C CA . GLU A 1 85 ? 13.337 -10.949 -18.665 1.00 73.81 85 GLU A CA 1
ATOM 703 C C . GLU A 1 85 ? 13.937 -12.254 -19.186 1.00 73.81 85 GLU A C 1
ATOM 705 O O . GLU A 1 85 ? 13.457 -13.320 -18.813 1.00 73.81 85 GLU A O 1
ATOM 710 N N . GLU A 1 86 ? 15.022 -12.193 -19.957 1.00 74.25 86 GLU A N 1
ATOM 711 C CA . GLU A 1 86 ? 15.734 -13.376 -20.460 1.00 74.25 86 GLU A CA 1
ATOM 712 C C . GLU A 1 86 ? 16.231 -14.275 -19.317 1.00 74.25 86 GLU A C 1
ATOM 714 O O . GLU A 1 86 ? 16.134 -15.501 -19.370 1.00 74.25 86 GLU A O 1
ATOM 719 N N . PHE A 1 87 ? 16.708 -13.665 -18.232 1.00 67.38 87 PHE A N 1
ATOM 720 C CA . PHE A 1 87 ? 17.189 -14.378 -17.050 1.00 67.38 87 PHE A CA 1
ATOM 721 C C . PHE A 1 87 ? 16.112 -14.532 -15.967 1.00 67.38 87 PHE A C 1
ATOM 723 O O . PHE A 1 87 ? 16.430 -14.900 -14.833 1.00 67.38 87 PHE A O 1
ATOM 730 N N . ARG A 1 88 ? 14.834 -14.271 -16.284 1.00 67.12 88 ARG A N 1
ATOM 731 C CA . ARG A 1 88 ? 13.745 -14.243 -15.298 1.00 67.12 88 ARG A CA 1
ATOM 732 C C . ARG A 1 88 ? 13.601 -15.541 -14.521 1.00 67.12 88 ARG A C 1
ATOM 734 O O . ARG A 1 88 ? 13.419 -15.460 -13.315 1.00 67.12 88 ARG A O 1
ATOM 741 N N . ASP A 1 89 ? 13.709 -16.680 -15.189 1.00 62.41 89 ASP A N 1
ATOM 742 C CA . ASP A 1 89 ? 13.513 -17.995 -14.568 1.00 62.41 89 ASP A CA 1
ATOM 743 C C . ASP A 1 89 ? 14.751 -18.475 -13.788 1.00 62.41 89 ASP A C 1
ATOM 745 O O . ASP A 1 89 ? 14.673 -19.424 -13.015 1.00 62.41 89 ASP A O 1
ATOM 749 N N . LYS A 1 90 ? 15.903 -17.815 -13.982 1.00 59.06 90 LYS A N 1
ATOM 750 C CA . LYS A 1 90 ? 17.173 -18.104 -13.287 1.00 59.06 90 LYS A CA 1
ATOM 751 C C . LYS A 1 90 ? 17.421 -17.180 -12.099 1.00 59.06 90 LYS A C 1
ATOM 753 O O . LYS A 1 90 ? 18.157 -17.525 -11.181 1.00 59.06 90 LYS A O 1
ATOM 758 N N . LEU A 1 91 ? 16.839 -15.988 -12.134 1.00 57.84 91 LEU A N 1
ATOM 759 C CA . LEU A 1 91 ? 16.737 -15.105 -10.987 1.00 57.84 91 LEU A CA 1
ATOM 760 C C . LEU A 1 91 ? 15.613 -15.690 -10.121 1.00 57.84 91 LEU A C 1
ATOM 762 O O . LEU A 1 91 ? 14.479 -15.777 -10.570 1.00 57.84 91 LEU A O 1
ATOM 766 N N . GLN A 1 92 ? 15.912 -16.160 -8.916 1.00 56.25 92 GLN A N 1
ATOM 767 C CA . GLN A 1 92 ? 14.887 -16.622 -7.976 1.00 56.25 92 GLN A CA 1
ATOM 768 C C . GLN A 1 92 ? 14.040 -15.415 -7.553 1.00 56.25 92 GLN A C 1
ATOM 770 O O . GLN A 1 92 ? 14.583 -14.421 -7.067 1.00 56.25 92 GLN A O 1
ATOM 775 N N . LYS A 1 93 ? 12.728 -15.444 -7.816 1.00 67.44 93 LYS A N 1
ATOM 776 C CA . LYS A 1 93 ? 11.870 -14.246 -7.773 1.00 67.44 93 LYS A CA 1
ATOM 777 C C . LYS A 1 93 ? 10.740 -14.378 -6.765 1.00 67.44 93 LYS A C 1
ATOM 779 O O . LYS A 1 93 ? 10.036 -15.381 -6.728 1.00 67.44 93 LYS A O 1
ATOM 784 N N . GLY A 1 94 ? 10.515 -13.308 -6.011 1.00 74.88 94 GLY A N 1
ATOM 785 C CA . GLY A 1 94 ? 9.308 -13.083 -5.229 1.00 74.88 94 GLY A CA 1
ATOM 786 C C . GLY A 1 94 ? 9.284 -13.713 -3.844 1.00 74.88 94 GLY A C 1
ATOM 787 O O . GLY A 1 94 ? 8.282 -13.541 -3.159 1.00 74.88 94 GLY A O 1
ATOM 788 N N . LEU A 1 95 ? 10.346 -14.391 -3.390 1.00 83.94 95 LEU A N 1
ATOM 789 C CA . LEU A 1 95 ? 10.370 -15.045 -2.073 1.00 83.94 95 LEU A CA 1
ATOM 790 C C . LEU A 1 95 ? 10.071 -14.059 -0.940 1.00 83.94 95 LEU A C 1
ATOM 792 O O . LEU A 1 95 ? 9.248 -14.336 -0.064 1.00 83.94 95 LEU A O 1
ATOM 796 N N . LEU A 1 96 ? 10.716 -12.889 -0.963 1.00 88.19 96 LEU A N 1
ATOM 797 C CA . LEU A 1 96 ? 10.504 -11.873 0.061 1.00 88.19 96 LEU A CA 1
ATOM 798 C C . LEU A 1 96 ? 9.109 -11.247 -0.061 1.00 88.19 96 LEU A C 1
ATOM 800 O O . LEU A 1 96 ? 8.452 -11.005 0.953 1.00 88.19 96 LEU A O 1
ATOM 804 N N . ILE A 1 97 ? 8.636 -11.038 -1.293 1.00 92.00 97 ILE A N 1
ATOM 805 C CA . ILE A 1 97 ? 7.278 -10.557 -1.569 1.00 92.00 97 ILE A CA 1
ATOM 806 C C . ILE A 1 97 ? 6.225 -11.538 -1.043 1.00 92.00 97 ILE A C 1
ATOM 808 O O . ILE A 1 97 ? 5.297 -11.112 -0.361 1.00 92.00 97 ILE A O 1
ATOM 812 N N . ASP A 1 98 ? 6.352 -12.834 -1.312 1.00 91.44 98 ASP A N 1
ATOM 813 C CA . ASP A 1 98 ? 5.376 -13.840 -0.894 1.00 91.44 98 ASP A CA 1
ATOM 814 C C . ASP A 1 98 ? 5.392 -14.040 0.628 1.00 91.44 98 ASP A C 1
ATOM 816 O O . ASP A 1 98 ? 4.328 -14.142 1.246 1.00 91.44 98 ASP A O 1
ATOM 820 N N . LYS A 1 99 ? 6.571 -13.988 1.267 1.00 92.44 99 LYS A N 1
ATOM 821 C CA . LYS A 1 99 ? 6.664 -13.956 2.737 1.00 92.44 99 LYS A CA 1
ATOM 822 C C . LYS A 1 99 ? 5.991 -12.723 3.326 1.00 92.44 99 LYS A C 1
ATOM 824 O O . LYS A 1 99 ? 5.259 -12.836 4.311 1.00 92.44 99 LYS A O 1
ATOM 829 N N . PHE A 1 100 ? 6.194 -11.557 2.717 1.00 95.50 100 PHE A N 1
ATOM 830 C CA . PHE A 1 100 ? 5.504 -10.341 3.125 1.00 95.50 100 PHE A CA 1
ATOM 831 C C . PHE A 1 100 ? 3.987 -10.459 2.945 1.00 95.50 100 PHE A C 1
ATOM 833 O O . PHE A 1 100 ? 3.258 -10.113 3.870 1.00 95.50 100 PHE A O 1
ATOM 840 N N . ILE A 1 101 ? 3.503 -10.975 1.808 1.00 96.62 101 ILE A N 1
ATOM 841 C CA . ILE A 1 101 ? 2.069 -11.193 1.554 1.00 96.62 101 ILE A CA 1
ATOM 842 C C . ILE A 1 101 ? 1.471 -12.077 2.649 1.00 96.62 101 ILE A C 1
ATOM 844 O O . ILE A 1 101 ? 0.436 -11.730 3.210 1.00 96.62 101 ILE A O 1
ATOM 848 N N . HIS A 1 102 ? 2.149 -13.166 3.016 1.00 96.56 102 HIS A N 1
ATOM 849 C CA . HIS A 1 102 ? 1.695 -14.042 4.092 1.00 96.56 102 HIS A CA 1
ATOM 850 C C . HIS A 1 102 ? 1.589 -13.314 5.443 1.00 96.56 102 HIS A C 1
ATOM 852 O O . HIS A 1 102 ? 0.560 -13.391 6.116 1.00 96.56 102 HIS A O 1
ATOM 858 N N . ILE A 1 103 ? 2.627 -12.566 5.832 1.00 97.19 103 ILE A N 1
ATOM 859 C CA . ILE A 1 103 ? 2.624 -11.749 7.057 1.00 97.19 103 ILE A CA 1
ATOM 860 C C . ILE A 1 103 ? 1.509 -10.697 7.024 1.00 97.19 103 ILE A C 1
ATOM 862 O O . ILE A 1 103 ? 0.826 -10.474 8.027 1.00 97.19 103 ILE A O 1
ATOM 866 N N . TYR A 1 104 ? 1.303 -10.067 5.872 1.00 97.88 104 TYR A N 1
ATOM 867 C CA . TYR A 1 104 ? 0.269 -9.064 5.678 1.00 97.88 104 TYR A CA 1
ATOM 868 C C . TYR A 1 104 ? -1.135 -9.665 5.798 1.00 97.88 104 TYR A C 1
ATOM 870 O O . TYR A 1 104 ? -1.973 -9.100 6.498 1.00 97.88 104 TYR A O 1
ATOM 878 N N . ASP A 1 105 ? -1.378 -10.840 5.212 1.00 97.31 105 ASP A N 1
ATOM 879 C CA . ASP A 1 105 ? -2.633 -11.581 5.371 1.00 97.31 105 ASP A CA 1
ATOM 880 C C . ASP A 1 105 ? -2.900 -11.911 6.843 1.00 97.31 105 ASP A C 1
ATOM 882 O O . ASP A 1 105 ? -4.007 -11.683 7.333 1.00 97.31 105 ASP A O 1
ATOM 886 N N . LEU A 1 106 ? -1.898 -12.409 7.580 1.00 96.69 106 LEU A N 1
ATOM 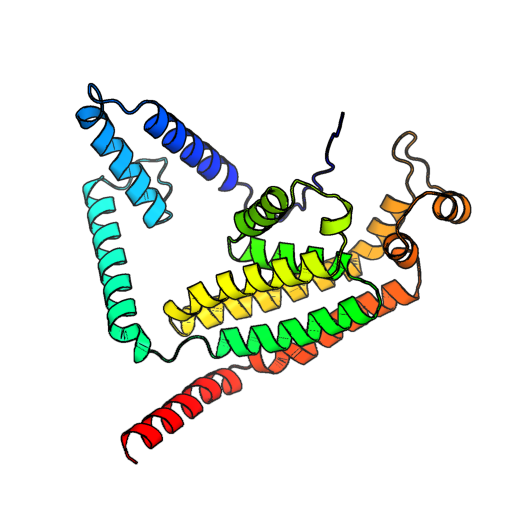887 C CA . LEU A 1 106 ? -2.034 -12.664 9.019 1.00 96.69 106 LEU A CA 1
ATOM 888 C C . LEU A 1 106 ? -2.441 -11.390 9.769 1.00 96.69 106 LEU A C 1
ATOM 890 O O . LEU A 1 106 ? -3.366 -11.417 10.581 1.00 96.69 106 LEU A O 1
ATOM 894 N N . PHE A 1 107 ? -1.795 -10.268 9.461 1.00 97.19 107 PHE A N 1
ATOM 895 C CA . PHE A 1 107 ? -2.072 -8.990 10.103 1.00 97.19 107 PHE A CA 1
ATOM 896 C C . PHE A 1 107 ? -3.473 -8.443 9.782 1.00 97.19 107 PHE A C 1
ATOM 898 O O . PHE A 1 107 ? -4.220 -8.076 10.690 1.00 97.19 107 PHE A O 1
ATOM 905 N N . ILE A 1 108 ? -3.869 -8.425 8.507 1.00 96.12 108 ILE A N 1
ATOM 906 C CA . ILE A 1 108 ? -5.188 -7.936 8.074 1.00 96.12 108 ILE A CA 1
ATOM 907 C C . ILE A 1 108 ? -6.315 -8.822 8.604 1.00 96.12 108 ILE A C 1
ATOM 909 O O . ILE A 1 108 ? -7.360 -8.316 9.024 1.00 96.12 108 ILE A O 1
ATOM 913 N N . ASN A 1 109 ? -6.113 -10.138 8.647 1.00 94.19 109 ASN A N 1
ATOM 914 C CA . ASN A 1 109 ? -7.086 -11.048 9.244 1.00 94.19 109 ASN A CA 1
ATOM 915 C C . ASN A 1 109 ? -7.282 -10.757 10.740 1.00 94.19 109 ASN A C 1
ATOM 917 O O . ASN A 1 109 ? -8.413 -10.757 11.218 1.00 94.19 109 ASN A O 1
ATOM 921 N N . GLU A 1 110 ? -6.216 -10.443 11.477 1.00 93.19 110 GLU A N 1
ATOM 922 C CA . GLU A 1 110 ? -6.311 -10.059 12.892 1.00 93.19 110 GLU A CA 1
ATOM 923 C C . GLU A 1 110 ? -7.020 -8.718 13.117 1.00 93.19 110 GLU A C 1
ATOM 925 O O . GLU A 1 110 ? -7.730 -8.572 14.109 1.00 93.19 110 GLU A O 1
ATOM 930 N N . ILE A 1 111 ? -6.876 -7.753 12.203 1.00 90.94 111 ILE A N 1
ATOM 931 C CA . ILE A 1 111 ? -7.620 -6.483 12.260 1.00 90.94 111 ILE A CA 1
ATOM 932 C C . ILE A 1 111 ? -9.113 -6.723 11.985 1.00 90.94 111 ILE A C 1
ATOM 934 O O . ILE A 1 111 ? -9.984 -6.213 12.690 1.00 90.94 111 ILE A O 1
ATOM 938 N N . THR A 1 112 ? -9.429 -7.519 10.965 1.00 87.31 112 THR A N 1
ATOM 939 C CA . THR A 1 112 ? -10.808 -7.684 10.475 1.00 87.31 112 THR A CA 1
ATOM 940 C C . THR A 1 112 ? -11.669 -8.608 11.335 1.00 87.31 112 THR A C 1
ATOM 942 O O . THR A 1 112 ? -12.887 -8.416 11.380 1.00 87.31 112 THR A O 1
ATOM 945 N N . LYS A 1 113 ? -11.069 -9.565 12.060 1.00 81.69 113 LYS A N 1
ATOM 946 C CA . LYS A 1 113 ? -11.773 -10.424 13.034 1.00 81.69 113 LYS A CA 1
ATOM 947 C C . LYS A 1 113 ? -12.540 -9.619 14.084 1.00 81.69 113 LYS A C 1
ATOM 949 O O . LYS A 1 113 ? -13.649 -9.996 14.451 1.00 81.69 113 LYS A O 1
ATOM 954 N N . GLU A 1 114 ? -11.998 -8.477 14.491 1.00 66.69 114 GLU A N 1
ATOM 955 C CA . GLU A 1 114 ? -12.567 -7.605 15.524 1.00 66.69 114 GLU A CA 1
ATOM 956 C C . GLU A 1 114 ? -13.509 -6.522 14.952 1.00 66.69 114 GLU A C 1
ATOM 958 O O . GLU A 1 114 ? -13.752 -5.494 15.578 1.00 66.69 114 GLU A O 1
ATOM 963 N N . ARG A 1 115 ? -14.088 -6.762 13.763 1.00 74.38 115 ARG A N 1
ATOM 964 C CA . ARG A 1 115 ? -15.038 -5.873 13.055 1.00 74.38 115 ARG A CA 1
ATOM 965 C C . ARG A 1 115 ? -14.439 -4.574 12.498 1.00 74.38 115 ARG A C 1
ATOM 967 O O . ARG A 1 115 ? -15.203 -3.701 12.093 1.00 74.38 115 ARG A O 1
ATOM 974 N N . TYR A 1 116 ? -13.113 -4.470 12.398 1.00 86.50 116 TYR A N 1
ATOM 975 C CA . TYR A 1 116 ? -12.429 -3.281 11.875 1.00 86.50 116 TYR A CA 1
ATOM 976 C C . TYR A 1 116 ? -12.135 -3.364 10.368 1.00 86.50 116 TYR A C 1
ATOM 978 O O . TYR A 1 116 ? -10.988 -3.300 9.915 1.00 86.50 116 TYR A O 1
ATOM 986 N N . VAL A 1 117 ? -13.176 -3.611 9.571 1.00 90.25 117 VAL A N 1
ATOM 987 C CA . VAL A 1 117 ? -13.034 -3.805 8.119 1.00 90.25 117 VAL A CA 1
ATOM 988 C C . VAL A 1 117 ? -12.592 -2.515 7.428 1.00 90.25 117 VAL A C 1
ATOM 990 O O . VAL A 1 117 ? -11.772 -2.573 6.509 1.00 90.25 117 VAL A O 1
ATOM 993 N N . PHE A 1 118 ? -13.084 -1.358 7.875 1.00 89.00 118 PHE A N 1
ATOM 994 C CA . PHE A 1 118 ? -12.698 -0.065 7.325 1.00 89.00 118 PHE A CA 1
ATOM 995 C C . PHE A 1 118 ? -11.213 0.226 7.557 1.00 89.00 118 PHE A C 1
ATOM 997 O O . PHE A 1 118 ? -10.532 0.643 6.621 1.00 89.00 118 PHE A O 1
ATOM 1004 N N . ASP A 1 119 ? -10.684 -0.088 8.741 1.00 90.94 119 ASP A N 1
ATOM 1005 C CA . ASP A 1 119 ? -9.253 0.077 9.032 1.00 90.94 119 ASP A CA 1
ATOM 1006 C C . ASP A 1 119 ? -8.380 -0.780 8.098 1.00 90.94 119 ASP A C 1
ATOM 1008 O O . ASP A 1 119 ? -7.353 -0.321 7.590 1.00 90.94 119 ASP A O 1
ATOM 1012 N N . GLY A 1 120 ? -8.805 -2.018 7.815 1.00 94.00 120 GLY A N 1
ATOM 1013 C CA . GLY A 1 120 ? -8.134 -2.890 6.847 1.00 94.00 120 GLY A CA 1
ATOM 1014 C C . GLY A 1 120 ? -8.161 -2.323 5.423 1.00 94.00 120 GLY A C 1
ATOM 1015 O O . GLY A 1 120 ? -7.148 -2.344 4.718 1.00 94.00 120 GLY A O 1
ATOM 1016 N N . ILE A 1 121 ? -9.299 -1.761 5.004 1.00 93.56 121 ILE A N 1
ATOM 1017 C CA . ILE A 1 121 ? -9.458 -1.109 3.694 1.00 93.56 121 ILE A CA 1
ATOM 1018 C C . ILE A 1 121 ? -8.564 0.129 3.583 1.00 93.56 121 ILE A C 1
ATOM 1020 O O . ILE A 1 121 ? -7.879 0.295 2.566 1.00 93.56 121 ILE A O 1
ATOM 1024 N N . GLU A 1 122 ? -8.546 0.994 4.600 1.00 92.69 122 GLU A N 1
ATOM 1025 C CA . GLU A 1 122 ? -7.692 2.185 4.622 1.00 92.69 122 GLU A CA 1
ATOM 1026 C C . GLU A 1 122 ? -6.214 1.806 4.539 1.00 92.69 122 GLU A C 1
ATOM 1028 O O . GLU A 1 122 ? -5.480 2.359 3.713 1.00 92.69 122 GLU A O 1
ATOM 1033 N N . LEU A 1 123 ? -5.790 0.824 5.338 1.00 95.50 123 LEU A N 1
ATOM 1034 C CA . LEU A 1 123 ? -4.411 0.355 5.351 1.00 95.50 123 LEU A CA 1
ATOM 1035 C C . LEU A 1 123 ? -3.993 -0.233 3.999 1.00 95.50 123 LEU A C 1
ATOM 1037 O O . LEU A 1 123 ? -2.926 0.100 3.480 1.00 95.50 123 LEU A O 1
ATOM 1041 N N . THR A 1 124 ? -4.833 -1.071 3.394 1.00 95.75 124 THR A N 1
ATOM 1042 C CA . THR A 1 124 ? -4.542 -1.673 2.082 1.00 95.75 124 THR A CA 1
ATOM 1043 C C . THR A 1 124 ? -4.500 -0.610 0.989 1.00 95.75 124 THR A C 1
ATOM 1045 O O . THR A 1 124 ? -3.605 -0.609 0.143 1.00 95.75 124 THR A O 1
ATOM 1048 N N . THR A 1 125 ? -5.412 0.365 1.040 1.00 93.56 125 THR A N 1
ATOM 1049 C CA . THR A 1 125 ? -5.422 1.507 0.115 1.00 93.56 125 THR A CA 1
ATOM 1050 C C . THR A 1 125 ? -4.141 2.331 0.240 1.00 93.56 125 THR A C 1
ATOM 1052 O O . THR A 1 125 ? -3.567 2.735 -0.775 1.00 93.56 125 THR A O 1
ATOM 1055 N N . LEU A 1 126 ? -3.671 2.568 1.470 1.00 94.12 126 LEU A N 1
ATOM 1056 C CA . LEU A 1 126 ? -2.401 3.239 1.726 1.00 94.12 126 LEU A CA 1
ATOM 1057 C C . LEU A 1 126 ? -1.238 2.458 1.111 1.00 94.12 126 LEU A C 1
ATOM 1059 O O . LEU A 1 126 ? -0.475 3.046 0.351 1.00 94.12 126 LEU A O 1
ATOM 1063 N N . CYS A 1 127 ? -1.127 1.159 1.398 1.00 94.88 127 CYS A N 1
ATOM 1064 C CA . CYS A 1 127 ? -0.041 0.316 0.894 1.00 94.88 127 CYS A CA 1
ATOM 1065 C C . CYS A 1 127 ? 0.002 0.321 -0.634 1.00 94.88 127 CYS A C 1
ATOM 1067 O O . CYS A 1 127 ? 1.043 0.593 -1.230 1.00 94.88 127 CYS A O 1
ATOM 1069 N N . LEU A 1 128 ? -1.154 0.112 -1.265 1.00 92.00 128 LEU A N 1
ATOM 1070 C CA . LEU A 1 128 ? -1.310 0.136 -2.712 1.00 92.00 128 LEU A CA 1
ATOM 1071 C C . LEU A 1 128 ? -0.887 1.484 -3.310 1.00 92.00 128 LEU A C 1
ATOM 1073 O O . LEU A 1 128 ? -0.182 1.517 -4.317 1.00 92.00 128 LEU A O 1
ATOM 1077 N N . ARG A 1 129 ? -1.278 2.603 -2.687 1.00 89.62 129 ARG A N 1
ATOM 1078 C CA . ARG A 1 129 ? -0.863 3.946 -3.116 1.00 89.62 129 ARG A CA 1
ATOM 1079 C C . ARG A 1 129 ? 0.644 4.148 -2.971 1.00 89.62 129 ARG A C 1
ATOM 1081 O O . ARG A 1 129 ? 1.248 4.717 -3.877 1.00 89.62 129 ARG A O 1
ATOM 1088 N N . SER A 1 130 ? 1.236 3.689 -1.871 1.00 88.62 130 SER A N 1
ATOM 1089 C CA . SER A 1 130 ? 2.665 3.857 -1.581 1.00 88.62 130 SER A CA 1
ATOM 1090 C C . SER A 1 130 ? 3.574 3.162 -2.592 1.00 88.62 130 SER A C 1
ATOM 1092 O O . SER A 1 130 ? 4.714 3.579 -2.760 1.00 88.62 130 SER A O 1
ATOM 1094 N N . ILE A 1 131 ? 3.063 2.157 -3.305 1.00 88.44 131 ILE A N 1
ATOM 1095 C CA . ILE A 1 131 ? 3.795 1.454 -4.366 1.00 88.44 131 ILE A CA 1
ATOM 1096 C C . ILE A 1 131 ? 3.361 1.870 -5.783 1.00 88.44 131 ILE A C 1
ATOM 1098 O O . ILE A 1 131 ? 3.731 1.219 -6.750 1.00 88.44 131 ILE A O 1
ATOM 1102 N N . GLY A 1 132 ? 2.582 2.952 -5.930 1.00 83.19 132 GLY A N 1
ATOM 1103 C CA . GLY A 1 132 ? 2.163 3.484 -7.237 1.00 83.19 132 GLY A CA 1
ATOM 1104 C C . GLY A 1 132 ? 0.845 2.923 -7.791 1.00 83.19 132 GLY A C 1
ATOM 1105 O O . GLY A 1 132 ? 0.418 3.289 -8.885 1.00 83.19 132 GLY A O 1
ATOM 1106 N N . GLY A 1 133 ? 0.127 2.100 -7.028 1.00 85.25 133 GLY A N 1
ATOM 1107 C CA . GLY A 1 133 ? -1.088 1.399 -7.453 1.00 85.25 133 GLY A CA 1
ATOM 1108 C C . GLY A 1 133 ? -2.393 2.196 -7.351 1.00 85.25 133 GLY A C 1
ATOM 1109 O O . GLY A 1 133 ? -3.465 1.593 -7.354 1.00 85.25 133 GLY A O 1
ATOM 1110 N N . ILE A 1 134 ? -2.358 3.532 -7.257 1.00 77.94 134 ILE A N 1
ATOM 1111 C CA . ILE A 1 134 ? -3.543 4.360 -6.939 1.00 77.94 134 ILE A CA 1
ATOM 1112 C C . ILE A 1 134 ? -4.735 4.128 -7.889 1.00 77.94 134 ILE A C 1
ATOM 1114 O O . ILE A 1 134 ? -5.894 4.154 -7.474 1.00 77.94 134 ILE A O 1
ATOM 1118 N N . ALA A 1 135 ? -4.460 3.844 -9.166 1.00 81.75 135 ALA A N 1
ATOM 1119 C CA . ALA A 1 135 ? -5.485 3.606 -10.179 1.00 81.75 135 ALA A CA 1
ATOM 1120 C C . ALA A 1 135 ? -6.243 2.280 -9.982 1.00 81.75 135 ALA A C 1
ATOM 1122 O O . ALA A 1 135 ? -7.378 2.154 -10.445 1.00 81.75 135 ALA A O 1
ATOM 1123 N N . ARG A 1 136 ? -5.659 1.303 -9.277 1.00 84.56 136 ARG A N 1
ATOM 1124 C CA . ARG A 1 136 ? -6.272 -0.016 -9.053 1.00 84.56 136 ARG A CA 1
ATOM 1125 C C . ARG A 1 136 ? -7.464 0.065 -8.098 1.00 84.56 136 ARG A C 1
ATOM 1127 O O . ARG A 1 136 ? -8.506 -0.515 -8.385 1.00 84.56 136 ARG A O 1
ATOM 1134 N N . GLY A 1 137 ? -7.382 0.891 -7.051 1.00 80.56 137 GLY A N 1
ATOM 1135 C CA . GLY A 1 137 ? -8.543 1.193 -6.204 1.00 80.56 137 GLY A CA 1
ATOM 1136 C C . GLY A 1 137 ? -9.678 1.843 -7.007 1.00 80.56 137 GLY A C 1
ATOM 1137 O O . GLY A 1 137 ? -10.820 1.390 -6.967 1.00 80.56 137 GLY A O 1
ATOM 1138 N N . LEU A 1 138 ? -9.357 2.845 -7.837 1.00 81.00 138 LEU A N 1
ATOM 1139 C CA . LEU A 1 138 ? -10.338 3.527 -8.698 1.00 81.00 138 LEU A CA 1
ATOM 1140 C C . LEU A 1 138 ? -10.987 2.591 -9.733 1.00 81.00 138 LEU A C 1
ATOM 1142 O O . LEU A 1 138 ? -12.181 2.717 -10.015 1.00 81.00 138 LEU A O 1
ATOM 1146 N N . LYS A 1 139 ? -10.223 1.637 -10.280 1.00 88.12 139 LYS A N 1
ATOM 1147 C CA . LYS A 1 139 ? -10.732 0.581 -11.167 1.00 88.12 139 LYS A CA 1
ATOM 1148 C C . LYS A 1 139 ? -11.827 -0.228 -10.469 1.00 88.12 139 LYS A C 1
ATOM 1150 O O . LYS A 1 139 ? -12.904 -0.393 -11.044 1.00 88.12 139 LYS A O 1
ATOM 1155 N N . LEU A 1 140 ? -11.598 -0.671 -9.231 1.00 88.00 140 LEU A N 1
ATOM 1156 C CA . LEU A 1 140 ? -12.600 -1.411 -8.456 1.00 88.00 140 LEU A CA 1
ATOM 1157 C C . LEU A 1 140 ? -13.861 -0.575 -8.194 1.00 88.00 140 LEU A C 1
ATOM 1159 O O . LEU A 1 140 ? -14.969 -1.108 -8.312 1.00 88.00 140 LEU A O 1
ATOM 1163 N N . LEU A 1 141 ? -13.714 0.732 -7.922 1.00 81.25 141 LEU A N 1
ATOM 1164 C CA . LEU A 1 141 ? -14.860 1.646 -7.780 1.00 81.25 141 LEU A CA 1
ATOM 1165 C C . LEU A 1 141 ? -15.730 1.664 -9.043 1.00 81.25 141 LEU A C 1
ATOM 1167 O O . LEU A 1 141 ? -16.961 1.604 -8.969 1.00 81.25 141 LEU A O 1
ATOM 1171 N N . LYS A 1 142 ? -15.079 1.745 -10.209 1.00 85.31 142 LYS A N 1
ATOM 1172 C CA . LYS A 1 142 ? -15.753 1.840 -11.505 1.00 85.31 142 LYS A CA 1
ATOM 1173 C C . LYS A 1 142 ? -16.461 0.540 -11.882 1.00 85.31 142 LYS A C 1
ATOM 1175 O O . LYS A 1 142 ? -17.611 0.592 -12.318 1.00 85.31 142 LYS A O 1
ATOM 1180 N N . LEU A 1 143 ? -15.798 -0.605 -11.705 1.00 88.44 143 LEU A N 1
ATOM 1181 C CA . LEU A 1 143 ? -16.350 -1.925 -12.037 1.00 88.44 143 LEU A CA 1
ATOM 1182 C C . LEU A 1 143 ? -17.594 -2.254 -11.202 1.00 88.44 143 LEU A C 1
ATOM 1184 O O . LEU A 1 143 ? -18.552 -2.825 -11.717 1.00 88.44 143 LEU A O 1
ATOM 1188 N N . ASN A 1 144 ? -17.629 -1.795 -9.951 1.00 86.62 144 ASN A N 1
ATOM 1189 C CA . ASN A 1 144 ? -18.740 -2.037 -9.032 1.00 86.62 144 ASN A CA 1
ATOM 1190 C C . ASN A 1 144 ? -19.812 -0.935 -9.042 1.00 86.62 144 ASN A C 1
ATOM 1192 O O . ASN A 1 144 ? -20.623 -0.842 -8.120 1.00 86.62 144 ASN A O 1
ATOM 1196 N N . LYS A 1 145 ? -19.849 -0.105 -10.097 1.00 82.06 145 LYS A N 1
ATOM 1197 C CA . LYS A 1 145 ? -20.871 0.936 -10.323 1.00 82.06 145 LYS A CA 1
ATOM 1198 C C . LYS A 1 145 ? -21.064 1.891 -9.137 1.00 82.06 145 LYS A C 1
ATOM 1200 O O . LYS A 1 145 ? -22.169 2.383 -8.931 1.00 82.06 145 LYS A O 1
ATOM 1205 N N . HIS A 1 146 ? -20.010 2.165 -8.372 1.00 75.75 146 HIS A N 1
ATOM 1206 C CA . HIS A 1 146 ? -20.070 3.070 -7.222 1.00 75.75 146 HIS A CA 1
ATOM 1207 C C . HIS A 1 146 ? -21.094 2.678 -6.134 1.00 75.75 146 HIS A C 1
ATOM 1209 O O . HIS A 1 146 ? -21.630 3.553 -5.458 1.00 75.75 146 HIS A O 1
ATOM 1215 N N . LYS A 1 147 ? -21.368 1.380 -5.943 1.00 82.00 147 LYS A N 1
ATOM 1216 C CA . LYS A 1 147 ? -22.232 0.911 -4.84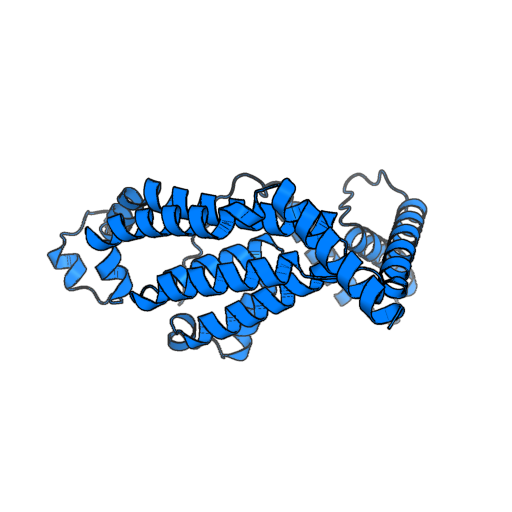8 1.00 82.00 147 LYS A CA 1
ATOM 1217 C C . LYS A 1 147 ? -21.566 1.150 -3.488 1.00 82.00 147 LYS A C 1
ATOM 1219 O O . LYS A 1 147 ? -20.565 0.514 -3.182 1.00 82.00 147 LYS A O 1
ATOM 1224 N N . GLU A 1 148 ? -22.144 2.029 -2.674 1.00 77.62 148 GLU A N 1
ATOM 1225 C CA . GLU A 1 148 ? -21.592 2.438 -1.373 1.00 77.62 148 GLU A CA 1
ATOM 1226 C C . GLU A 1 148 ? -21.396 1.256 -0.412 1.00 77.62 148 GLU A C 1
ATOM 1228 O O . GLU A 1 148 ? -20.315 1.085 0.143 1.00 77.62 148 GLU A O 1
ATOM 1233 N N . GLU A 1 149 ? -22.387 0.365 -0.316 1.00 81.88 149 GLU A N 1
ATOM 1234 C CA . GLU A 1 149 ? -22.336 -0.841 0.525 1.00 81.88 149 GLU A CA 1
ATOM 1235 C C . GLU A 1 149 ? -21.140 -1.747 0.210 1.00 81.88 149 GLU A C 1
ATOM 1237 O O . GLU A 1 149 ? -20.554 -2.353 1.106 1.00 81.88 149 GLU A O 1
ATOM 1242 N N . TYR A 1 150 ? -20.743 -1.823 -1.062 1.00 86.88 150 TYR A N 1
ATOM 1243 C CA . TYR A 1 150 ? -19.604 -2.634 -1.470 1.00 86.88 150 TYR A CA 1
ATOM 1244 C C . TYR A 1 150 ? -18.297 -2.067 -0.902 1.00 86.88 150 TYR A C 1
ATOM 1246 O O . TYR A 1 150 ? -17.489 -2.837 -0.392 1.00 86.88 150 TYR A O 1
ATOM 1254 N N . PHE A 1 151 ? -18.109 -0.745 -0.880 1.00 82.25 151 PHE A N 1
ATOM 1255 C CA . PHE A 1 151 ? -16.857 -0.119 -0.424 1.00 82.25 151 PHE A CA 1
ATOM 1256 C C . PHE A 1 151 ? -16.608 -0.200 1.078 1.00 82.25 151 PHE A C 1
ATOM 1258 O O . PHE A 1 151 ? -15.492 0.059 1.518 1.00 82.25 151 PHE A O 1
ATOM 1265 N N . HIS A 1 152 ? -17.619 -0.587 1.848 1.00 83.75 152 HIS A N 1
ATOM 1266 C CA . HIS A 1 152 ? -17.504 -0.849 3.281 1.00 83.75 152 HIS A CA 1
ATOM 1267 C C . HIS A 1 152 ? -17.559 -2.348 3.603 1.00 83.75 152 HIS A C 1
ATOM 1269 O O . HIS A 1 152 ? -17.682 -2.737 4.762 1.00 83.75 152 HIS A O 1
ATOM 1275 N N . SER A 1 153 ? -17.490 -3.204 2.580 1.00 88.31 153 SER A N 1
ATOM 1276 C CA . SER A 1 153 ? -17.636 -4.646 2.734 1.00 88.31 153 SER A CA 1
ATOM 1277 C C . SER A 1 153 ? -16.297 -5.369 2.832 1.00 88.31 153 SER A C 1
ATOM 1279 O O . SER A 1 153 ? -15.286 -4.966 2.253 1.00 88.31 153 SER A O 1
ATOM 1281 N N . LEU A 1 154 ? -16.330 -6.539 3.472 1.00 91.12 154 LEU A N 1
ATOM 1282 C CA . LEU A 1 154 ? -15.216 -7.485 3.454 1.00 91.12 154 LEU A CA 1
ATOM 1283 C C . LEU A 1 154 ? -14.866 -7.937 2.025 1.00 91.12 154 LEU A C 1
ATOM 1285 O O . LEU A 1 154 ? -13.712 -8.253 1.748 1.00 91.12 154 LEU A O 1
ATOM 1289 N N . GLN A 1 155 ? -15.842 -7.961 1.109 1.00 92.44 155 GLN A N 1
ATOM 1290 C CA . GLN A 1 155 ? -15.586 -8.325 -0.283 1.00 92.44 155 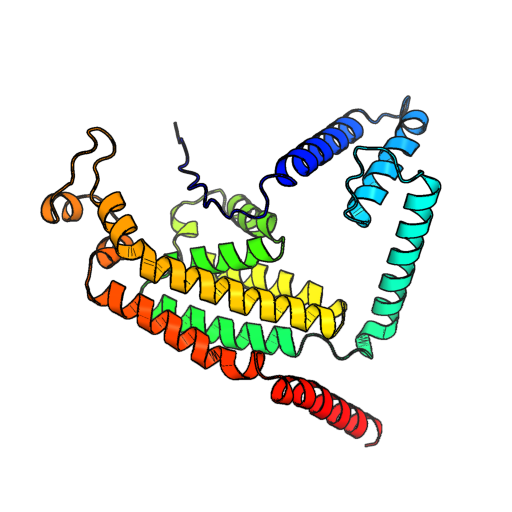GLN A CA 1
ATOM 1291 C C . GLN A 1 155 ? -14.690 -7.294 -0.974 1.00 92.44 155 GLN A C 1
ATOM 1293 O O . GLN A 1 155 ? -13.750 -7.678 -1.661 1.00 92.44 155 GLN A O 1
ATOM 1298 N N . TYR A 1 156 ? -14.916 -5.999 -0.740 1.00 93.19 156 TYR A N 1
ATOM 1299 C CA . TYR A 1 156 ? -14.043 -4.966 -1.293 1.00 93.19 156 TYR A CA 1
ATOM 1300 C C . TYR A 1 156 ? -12.620 -5.060 -0.745 1.00 93.19 156 TYR A C 1
ATOM 1302 O O . TYR A 1 156 ? -11.675 -4.921 -1.514 1.00 93.19 156 TYR A O 1
ATOM 1310 N N . LEU A 1 157 ? -12.453 -5.367 0.546 1.00 94.25 157 LEU A N 1
ATOM 1311 C CA . LEU A 1 157 ? -11.126 -5.611 1.114 1.00 94.25 157 LEU A CA 1
ATOM 1312 C C . LEU A 1 157 ? -10.413 -6.786 0.426 1.00 94.25 157 LEU A C 1
ATOM 1314 O O . LEU A 1 157 ? -9.239 -6.671 0.089 1.00 94.25 157 LEU A O 1
ATOM 1318 N N . LYS A 1 158 ? -11.118 -7.892 0.155 1.00 95.00 158 LYS A N 1
ATOM 1319 C CA . LYS A 1 158 ? -10.552 -9.040 -0.577 1.00 95.00 158 LYS A CA 1
ATOM 1320 C C . LYS A 1 158 ? -10.112 -8.661 -1.990 1.00 95.00 158 LYS A C 1
ATOM 1322 O O . LYS A 1 158 ? -9.002 -9.000 -2.394 1.00 95.00 158 LYS A O 1
ATOM 1327 N N . ASP A 1 159 ? -10.953 -7.934 -2.718 1.00 95.31 159 ASP A N 1
ATOM 1328 C CA . ASP A 1 159 ? -10.651 -7.504 -4.085 1.00 95.31 159 ASP A CA 1
ATOM 1329 C C . ASP A 1 159 ? -9.482 -6.502 -4.103 1.00 95.31 159 ASP A C 1
ATOM 1331 O O . ASP A 1 159 ? -8.627 -6.538 -4.991 1.00 95.31 159 ASP A O 1
ATOM 1335 N N . LEU A 1 160 ? -9.397 -5.639 -3.087 1.00 94.81 160 LEU A N 1
ATOM 1336 C CA . LEU A 1 160 ? -8.302 -4.690 -2.913 1.00 94.81 160 LEU A CA 1
ATOM 1337 C C . LEU A 1 160 ? -6.983 -5.390 -2.552 1.00 94.81 160 LEU A C 1
ATOM 1339 O O . LEU A 1 160 ? -5.949 -5.042 -3.123 1.00 94.81 160 LEU A O 1
ATOM 1343 N N . ASN A 1 161 ? -7.015 -6.403 -1.681 1.00 96.31 161 ASN A N 1
ATOM 1344 C CA . ASN A 1 161 ? -5.861 -7.257 -1.387 1.00 96.31 161 ASN A CA 1
ATOM 1345 C C . ASN A 1 161 ? -5.372 -7.967 -2.653 1.00 96.31 161 ASN A C 1
ATOM 1347 O O . ASN A 1 161 ? -4.177 -7.964 -2.934 1.00 96.31 161 ASN A O 1
ATOM 1351 N N . ALA A 1 162 ? -6.282 -8.505 -3.470 1.00 95.94 162 ALA A N 1
ATOM 1352 C CA . ALA A 1 162 ? -5.916 -9.137 -4.735 1.00 95.94 162 ALA A CA 1
ATOM 1353 C C . ALA A 1 162 ? -5.217 -8.154 -5.693 1.00 95.94 162 ALA A C 1
ATOM 1355 O O . ALA A 1 162 ? -4.187 -8.489 -6.281 1.00 95.94 162 ALA A O 1
ATOM 1356 N N . GLU A 1 163 ? -5.725 -6.924 -5.818 1.00 95.44 163 GLU A N 1
ATOM 1357 C CA . GLU A 1 163 ? -5.070 -5.867 -6.600 1.00 95.44 163 GLU A CA 1
ATOM 1358 C C . GLU A 1 163 ? -3.703 -5.468 -6.018 1.00 95.44 163 GLU A C 1
ATOM 1360 O O . GLU A 1 163 ? -2.756 -5.247 -6.777 1.00 95.44 163 GLU A O 1
ATOM 1365 N N . PHE A 1 164 ? -3.576 -5.409 -4.689 1.00 95.31 164 PHE A N 1
ATOM 1366 C CA . PHE A 1 164 ? -2.317 -5.130 -4.000 1.00 95.31 164 PHE A CA 1
ATOM 1367 C C . PHE A 1 164 ? -1.273 -6.217 -4.247 1.00 95.31 164 PHE A C 1
ATOM 1369 O O . PHE A 1 164 ? -0.163 -5.904 -4.677 1.00 95.31 164 PHE A O 1
ATOM 1376 N N . TYR A 1 165 ? -1.633 -7.488 -4.089 1.00 95.00 165 TYR A N 1
ATOM 1377 C CA . TYR A 1 165 ? -0.727 -8.617 -4.307 1.00 95.00 165 TYR A CA 1
ATOM 1378 C C . TYR A 1 165 ? -0.329 -8.743 -5.775 1.00 95.00 165 TYR A C 1
ATOM 1380 O O . TYR A 1 165 ? 0.844 -8.943 -6.091 1.00 95.00 165 TYR A O 1
ATOM 1388 N N . ALA A 1 166 ? -1.281 -8.548 -6.692 1.00 92.06 166 ALA A N 1
ATOM 1389 C CA . ALA A 1 166 ? -0.993 -8.519 -8.119 1.00 92.06 166 ALA A CA 1
ATOM 1390 C C . ALA A 1 166 ? -0.021 -7.389 -8.483 1.00 92.06 166 ALA A C 1
ATOM 1392 O O . ALA A 1 166 ? 0.790 -7.555 -9.389 1.00 92.06 166 ALA A O 1
ATOM 1393 N N . HIS A 1 167 ? -0.089 -6.241 -7.803 1.00 91.19 167 HIS A N 1
ATOM 1394 C CA . HIS A 1 167 ? 0.843 -5.143 -8.032 1.00 91.19 167 HIS A CA 1
ATOM 1395 C C . HIS A 1 167 ? 2.217 -5.399 -7.408 1.00 91.19 167 HIS A C 1
ATOM 1397 O O . HIS A 1 167 ? 3.222 -5.176 -8.075 1.00 91.19 167 HIS A O 1
ATOM 1403 N N . LEU A 1 168 ? 2.269 -5.931 -6.184 1.00 91.00 168 LEU A N 1
ATOM 1404 C CA . LEU A 1 168 ? 3.510 -6.333 -5.518 1.00 91.00 168 LEU A CA 1
ATOM 1405 C C . LEU A 1 168 ? 4.318 -7.312 -6.364 1.00 91.00 168 LEU A C 1
ATOM 1407 O O . LEU A 1 168 ? 5.502 -7.096 -6.602 1.00 91.00 168 LEU A O 1
ATOM 1411 N N . ARG A 1 169 ? 3.669 -8.350 -6.895 1.00 88.81 169 ARG A N 1
ATOM 1412 C CA . ARG A 1 169 ? 4.341 -9.375 -7.706 1.00 88.81 169 ARG A CA 1
ATOM 1413 C C . ARG A 1 169 ? 4.918 -8.848 -9.021 1.00 88.81 169 ARG A C 1
ATOM 1415 O O . ARG A 1 169 ? 5.787 -9.496 -9.591 1.00 88.81 169 ARG A O 1
ATOM 1422 N N . GLN A 1 170 ? 4.533 -7.652 -9.477 1.00 84.75 170 GLN A N 1
ATOM 1423 C CA . GLN A 1 170 ? 5.206 -6.997 -10.611 1.00 84.75 170 GLN A CA 1
ATOM 1424 C C . GLN A 1 170 ? 6.647 -6.581 -10.279 1.00 84.75 170 GLN A C 1
ATOM 1426 O O . GLN A 1 170 ? 7.442 -6.348 -11.187 1.00 84.75 170 GLN A O 1
ATOM 1431 N N . TYR A 1 171 ? 7.001 -6.498 -8.995 1.00 81.94 171 TYR A N 1
ATOM 1432 C CA . TYR A 1 171 ? 8.354 -6.182 -8.541 1.00 81.94 171 TYR A CA 1
ATOM 1433 C C . TYR A 1 171 ? 9.232 -7.416 -8.361 1.00 81.94 171 TYR A C 1
ATOM 1435 O O . TYR A 1 171 ? 10.449 -7.262 -8.369 1.00 81.94 171 TYR A O 1
ATOM 1443 N N . ALA A 1 172 ? 8.649 -8.620 -8.311 1.00 77.62 172 ALA A N 1
ATOM 1444 C CA . ALA A 1 172 ? 9.414 -9.864 -8.237 1.00 77.62 172 ALA A CA 1
ATOM 1445 C C . ALA A 1 172 ? 10.399 -9.981 -9.415 1.00 77.62 172 ALA A C 1
ATOM 1447 O O . ALA A 1 172 ? 11.516 -10.450 -9.283 1.00 77.62 172 ALA A O 1
ATOM 1448 N N . GLY A 1 173 ? 10.026 -9.437 -10.579 1.00 69.50 173 GLY A N 1
ATOM 1449 C CA . GLY A 1 173 ? 10.856 -9.374 -11.781 1.00 69.50 173 GLY A CA 1
ATOM 1450 C C . GLY A 1 173 ? 12.172 -8.601 -11.663 1.00 69.50 173 GLY A C 1
ATOM 1451 O O . GLY A 1 173 ? 13.048 -8.817 -12.500 1.00 69.50 173 GLY A O 1
ATOM 1452 N N . LYS A 1 174 ? 12.300 -7.697 -10.683 1.00 73.81 174 LYS A N 1
ATOM 1453 C CA . LYS A 1 174 ? 13.275 -6.597 -10.724 1.00 73.81 174 LYS A CA 1
ATOM 1454 C C . LYS A 1 174 ? 14.607 -6.896 -10.040 1.00 73.81 174 LYS A C 1
ATOM 1456 O O . LYS A 1 174 ? 15.575 -6.213 -10.355 1.00 73.81 174 LYS A O 1
ATOM 1461 N N . GLY A 1 175 ? 14.663 -7.924 -9.195 1.00 72.56 175 GLY A N 1
ATOM 1462 C CA . GLY A 1 175 ? 15.860 -8.324 -8.458 1.00 72.56 175 GLY A CA 1
ATOM 1463 C C . GLY A 1 175 ? 15.694 -8.216 -6.942 1.00 72.56 175 GLY A C 1
ATOM 1464 O O . GLY A 1 175 ? 14.806 -7.530 -6.438 1.00 72.56 175 GLY A O 1
ATOM 1465 N N . ILE A 1 176 ? 16.578 -8.902 -6.215 1.00 78.69 176 ILE A N 1
ATOM 1466 C CA . ILE A 1 176 ? 16.535 -9.039 -4.749 1.00 78.69 176 ILE A CA 1
ATOM 1467 C C . ILE A 1 176 ? 16.620 -7.680 -4.044 1.00 78.69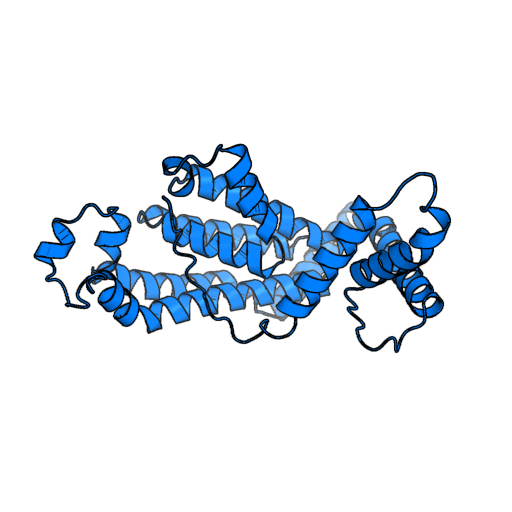 176 ILE A C 1
ATOM 1469 O O . ILE A 1 176 ? 15.929 -7.443 -3.055 1.00 78.69 176 ILE A O 1
ATOM 1473 N N . ILE A 1 177 ? 17.457 -6.775 -4.558 1.00 78.88 177 ILE A N 1
ATOM 1474 C CA . ILE A 1 177 ? 17.655 -5.442 -3.980 1.00 78.88 177 ILE A CA 1
ATOM 1475 C C . ILE A 1 177 ? 16.354 -4.638 -4.065 1.00 78.88 177 ILE A C 1
ATOM 1477 O O . ILE A 1 177 ? 15.924 -4.041 -3.078 1.00 78.88 177 ILE A O 1
ATOM 1481 N N . GLU A 1 178 ? 15.696 -4.648 -5.224 1.00 81.12 178 GLU A N 1
ATOM 1482 C CA . GLU A 1 178 ? 14.418 -3.977 -5.435 1.00 81.12 178 GLU A CA 1
ATOM 1483 C C . GLU A 1 178 ? 13.300 -4.570 -4.574 1.00 81.12 178 GLU A C 1
ATOM 1485 O O . GLU A 1 178 ? 12.523 -3.809 -3.992 1.00 81.12 178 GLU A O 1
ATOM 1490 N N . GLU A 1 179 ? 13.234 -5.898 -4.444 1.00 85.62 179 GLU A N 1
ATOM 1491 C CA . GLU A 1 179 ? 12.309 -6.548 -3.509 1.00 85.62 179 GLU A CA 1
ATOM 1492 C C . GLU A 1 179 ? 12.570 -6.096 -2.069 1.00 85.62 179 GLU A C 1
ATOM 1494 O O . GLU A 1 179 ? 11.638 -5.718 -1.359 1.00 85.62 179 GLU A O 1
ATOM 1499 N N . HIS A 1 180 ? 13.834 -6.070 -1.644 1.00 85.94 180 HIS A N 1
ATOM 1500 C CA . HIS A 1 180 ? 14.206 -5.666 -0.294 1.00 85.94 180 HIS A CA 1
ATOM 1501 C C . HIS A 1 180 ? 13.825 -4.213 0.004 1.00 85.94 180 HIS A C 1
ATOM 1503 O O . HIS A 1 180 ? 13.193 -3.942 1.027 1.00 85.94 180 HIS A O 1
ATOM 1509 N N . PHE A 1 181 ? 14.144 -3.277 -0.895 1.00 87.56 181 PHE A N 1
ATOM 1510 C CA . PHE A 1 181 ? 13.754 -1.875 -0.730 1.00 87.56 181 PHE A CA 1
ATOM 1511 C C . PHE A 1 181 ? 12.235 -1.701 -0.683 1.00 87.56 181 PHE A C 1
ATOM 1513 O O . PHE A 1 181 ? 11.729 -0.963 0.165 1.00 87.56 181 PHE A O 1
ATOM 1520 N N . LEU A 1 182 ? 11.505 -2.392 -1.562 1.00 91.56 182 LEU A N 1
ATOM 1521 C CA . LEU A 1 182 ? 10.047 -2.339 -1.605 1.00 91.56 182 LEU A CA 1
ATOM 1522 C C . LEU A 1 182 ? 9.425 -2.839 -0.297 1.00 91.56 182 LEU A C 1
ATOM 1524 O O . LEU A 1 182 ? 8.599 -2.147 0.303 1.00 91.56 182 LEU A O 1
ATOM 1528 N N . ILE A 1 183 ? 9.823 -4.033 0.149 1.00 93.25 183 ILE A N 1
ATOM 1529 C CA . ILE A 1 183 ? 9.244 -4.680 1.328 1.00 93.25 183 ILE A CA 1
ATOM 1530 C C . ILE A 1 183 ? 9.621 -3.932 2.605 1.00 93.25 183 ILE A C 1
ATOM 1532 O O . ILE A 1 183 ? 8.741 -3.633 3.412 1.00 93.25 183 ILE A O 1
ATOM 1536 N N . THR A 1 184 ? 10.879 -3.520 2.761 1.00 91.88 184 THR A N 1
ATOM 1537 C CA . THR A 1 184 ? 11.305 -2.685 3.894 1.00 91.88 184 THR A CA 1
ATOM 1538 C C . THR A 1 184 ? 10.552 -1.351 3.915 1.00 91.88 184 THR A C 1
ATOM 1540 O O . THR A 1 184 ? 10.047 -0.932 4.961 1.00 91.88 184 THR A O 1
ATOM 1543 N N . GLY A 1 185 ? 10.380 -0.708 2.755 1.00 93.75 185 GLY A N 1
ATOM 1544 C CA . GLY A 1 185 ? 9.594 0.520 2.625 1.00 93.75 185 GLY A CA 1
ATOM 1545 C C . GLY A 1 185 ? 8.132 0.347 3.052 1.00 93.75 185 GLY A C 1
ATOM 1546 O O . GLY A 1 185 ? 7.592 1.182 3.785 1.00 93.75 185 GLY A O 1
ATOM 1547 N N . LEU A 1 186 ? 7.494 -0.758 2.662 1.00 96.69 186 LEU A N 1
ATOM 1548 C CA . LEU A 1 186 ? 6.131 -1.094 3.086 1.00 96.69 186 LEU A CA 1
ATOM 1549 C C . LEU A 1 186 ? 6.037 -1.379 4.583 1.00 96.69 186 LEU A C 1
ATOM 1551 O O . LEU A 1 186 ? 5.121 -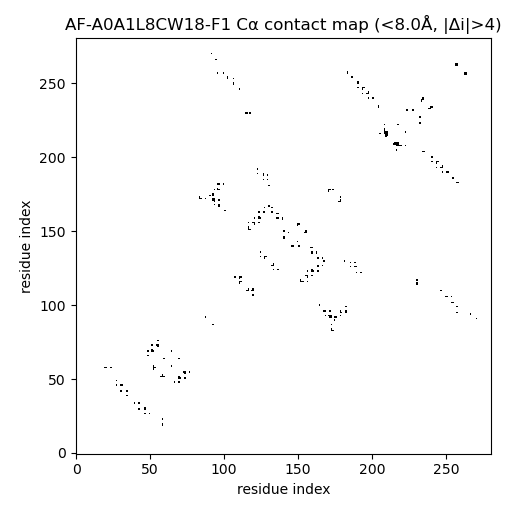0.883 5.239 1.00 96.69 186 LEU A O 1
ATOM 1555 N N . ILE A 1 187 ? 7.004 -2.109 5.141 1.00 96.56 187 ILE A N 1
ATOM 1556 C CA . ILE A 1 187 ? 7.082 -2.389 6.577 1.00 96.56 187 ILE A CA 1
ATOM 1557 C C . ILE A 1 187 ? 7.097 -1.098 7.391 1.00 96.56 187 ILE A C 1
ATOM 1559 O O . ILE A 1 187 ? 6.316 -0.957 8.340 1.00 96.56 187 ILE A O 1
ATOM 1563 N N . HIS A 1 188 ? 7.935 -0.140 6.998 1.00 95.50 188 HIS A N 1
ATOM 1564 C CA . HIS A 1 188 ? 8.003 1.161 7.656 1.00 95.50 188 HIS A CA 1
ATOM 1565 C C . HIS A 1 188 ? 6.760 2.016 7.409 1.00 95.50 188 HIS A C 1
ATOM 1567 O O . HIS A 1 188 ? 6.289 2.664 8.339 1.00 95.50 188 HIS A O 1
ATOM 1573 N N . THR A 1 189 ? 6.190 1.981 6.203 1.00 96.50 189 THR A N 1
ATOM 1574 C CA . THR A 1 189 ? 4.949 2.703 5.877 1.00 96.50 189 THR A CA 1
ATOM 1575 C C . THR A 1 189 ? 3.791 2.252 6.765 1.00 96.50 189 THR A C 1
ATOM 1577 O O . THR A 1 189 ? 3.094 3.085 7.342 1.00 96.50 189 THR A O 1
ATOM 1580 N N . ILE A 1 190 ? 3.596 0.937 6.902 1.00 97.81 190 ILE A N 1
ATOM 1581 C CA . ILE A 1 190 ? 2.535 0.363 7.739 1.00 97.81 190 ILE A CA 1
ATOM 1582 C C . ILE A 1 190 ? 2.782 0.719 9.205 1.00 97.81 190 ILE A C 1
ATOM 1584 O O . ILE A 1 190 ? 1.879 1.212 9.875 1.00 97.81 190 ILE A O 1
ATOM 1588 N N . ARG A 1 191 ? 4.017 0.544 9.690 1.00 96.81 191 ARG A N 1
ATOM 1589 C CA . ARG A 1 191 ? 4.389 0.891 11.067 1.00 96.81 191 ARG A CA 1
ATOM 1590 C C . ARG A 1 191 ? 4.112 2.364 11.377 1.00 96.81 191 ARG A C 1
ATOM 1592 O O . ARG A 1 191 ? 3.465 2.651 12.377 1.00 96.81 191 ARG A O 1
ATOM 1599 N N . PHE A 1 192 ? 4.530 3.273 10.497 1.00 96.19 192 PHE A N 1
ATOM 1600 C CA . PHE A 1 192 ? 4.297 4.710 10.645 1.00 96.19 192 PHE A CA 1
ATOM 1601 C C . PHE A 1 192 ? 2.801 5.048 10.679 1.00 96.19 192 PHE A C 1
ATOM 1603 O O . PHE A 1 192 ? 2.364 5.805 11.538 1.00 96.19 192 PHE A O 1
ATOM 1610 N N . TYR A 1 193 ? 1.996 4.448 9.796 1.00 95.44 193 TYR A N 1
ATOM 1611 C CA . TYR A 1 193 ? 0.541 4.635 9.806 1.00 95.44 193 TYR A CA 1
ATOM 1612 C C . TYR A 1 193 ? -0.099 4.176 11.126 1.00 95.44 193 TYR A C 1
ATOM 1614 O O . TYR A 1 193 ? -0.980 4.850 11.661 1.00 95.44 193 TYR A O 1
ATOM 1622 N N . LEU A 1 194 ? 0.353 3.048 11.681 1.00 96.06 194 LEU A N 1
ATOM 1623 C CA . LEU A 1 194 ? -0.122 2.558 12.977 1.00 96.06 194 LEU A CA 1
ATOM 1624 C C . LEU A 1 194 ? 0.294 3.494 14.123 1.00 96.06 194 LEU A C 1
ATOM 1626 O O . LEU A 1 194 ? -0.532 3.807 14.979 1.00 96.06 194 LEU A O 1
ATOM 1630 N N . GLU A 1 195 ? 1.538 3.982 14.123 1.00 95.94 195 GLU A N 1
ATOM 1631 C CA . GLU A 1 195 ? 2.028 4.966 15.100 1.00 95.94 195 GLU A CA 1
ATOM 1632 C C . GLU A 1 195 ? 1.226 6.275 15.040 1.00 95.94 195 GLU A C 1
ATOM 1634 O O . GLU A 1 195 ? 0.777 6.767 16.078 1.00 95.94 195 GLU A O 1
ATOM 1639 N N . GLU A 1 196 ? 0.979 6.803 13.838 1.00 93.56 196 GLU A N 1
ATOM 1640 C CA . GLU A 1 196 ? 0.162 8.003 13.627 1.00 93.56 196 GLU A CA 1
ATOM 1641 C C . GLU A 1 196 ? -1.268 7.786 14.138 1.00 93.56 196 GLU A C 1
ATOM 1643 O O . GLU A 1 196 ? -1.814 8.631 14.846 1.00 93.56 196 GLU A O 1
ATOM 1648 N N . ASN A 1 197 ? -1.867 6.624 13.862 1.00 91.62 197 ASN A N 1
ATOM 1649 C CA . ASN A 1 197 ? -3.196 6.288 14.366 1.00 91.62 197 ASN A CA 1
ATOM 1650 C C . ASN A 1 197 ? -3.260 6.245 15.896 1.00 91.62 197 ASN A C 1
ATOM 1652 O O . ASN A 1 197 ? -4.238 6.739 16.459 1.00 91.62 197 ASN A O 1
ATOM 1656 N N . CYS A 1 198 ? -2.235 5.705 16.561 1.00 91.81 198 CYS A N 1
ATOM 1657 C CA . CYS A 1 198 ? -2.126 5.721 18.019 1.00 91.81 198 CYS A CA 1
ATOM 1658 C C . CYS A 1 198 ? -2.020 7.153 18.568 1.00 91.81 198 CYS A C 1
ATOM 1660 O O . CYS A 1 198 ? -2.726 7.507 19.513 1.00 91.81 198 CYS A O 1
ATOM 1662 N N . GLN A 1 199 ? -1.153 7.983 17.982 1.00 92.06 199 GLN A N 1
ATOM 1663 C CA . GLN A 1 199 ? -0.864 9.338 18.470 1.00 92.06 199 GLN A CA 1
ATOM 1664 C C . GLN A 1 199 ? -2.013 10.321 18.208 1.00 92.06 199 GLN A C 1
ATOM 1666 O O . GLN A 1 199 ? -2.359 11.135 19.064 1.00 92.06 199 GLN A O 1
ATOM 1671 N N . GLU A 1 200 ? -2.645 10.226 17.040 1.00 91.69 200 GLU A N 1
ATOM 1672 C CA . GLU A 1 200 ? -3.703 11.140 16.604 1.00 91.69 200 GLU A CA 1
ATOM 1673 C C . GLU A 1 200 ? -5.101 10.696 17.052 1.00 91.69 200 GLU A C 1
ATOM 1675 O O . GLU A 1 200 ? -6.086 11.391 16.788 1.00 91.69 200 GLU A O 1
ATOM 1680 N N . HIS A 1 201 ? -5.216 9.568 17.759 1.00 90.62 201 HIS A N 1
ATOM 1681 C CA . HIS A 1 201 ? -6.497 9.005 18.179 1.00 90.62 201 HIS A CA 1
ATOM 1682 C C . HIS A 1 201 ? -7.384 10.018 18.921 1.00 90.62 201 HIS A C 1
ATOM 1684 O O . HIS A 1 201 ? -8.547 10.212 18.563 1.00 90.62 201 HIS A O 1
ATOM 1690 N N . GLY A 1 202 ? -6.815 10.750 19.886 1.00 86.75 202 GLY A N 1
ATOM 1691 C CA . GLY A 1 202 ? -7.541 11.789 20.621 1.00 86.75 202 GLY A CA 1
ATOM 1692 C C . GLY A 1 202 ? -8.041 12.923 19.719 1.00 86.75 202 GLY A C 1
ATOM 1693 O O . GLY A 1 202 ? -9.175 13.380 19.870 1.00 86.75 202 GLY A O 1
ATOM 1694 N N . ARG A 1 203 ? -7.248 13.339 18.720 1.00 87.94 203 ARG A N 1
ATOM 1695 C CA . ARG A 1 203 ? -7.680 14.353 17.743 1.00 87.94 203 ARG A CA 1
ATOM 1696 C C . ARG A 1 203 ? -8.794 13.830 16.840 1.00 87.94 203 ARG A C 1
ATOM 1698 O O . ARG A 1 203 ? -9.714 14.584 16.529 1.00 87.94 203 ARG A O 1
ATOM 1705 N N . LYS A 1 204 ? -8.750 12.550 16.457 1.00 88.19 204 LYS A N 1
ATOM 1706 C CA . LYS A 1 204 ? -9.819 11.897 15.684 1.00 88.19 204 LYS A CA 1
ATOM 1707 C C . LYS A 1 204 ? -11.129 11.839 16.470 1.00 88.19 204 LYS A C 1
ATOM 1709 O O . LYS A 1 204 ? -12.161 12.205 15.916 1.00 88.19 204 LYS A O 1
ATOM 1714 N N . ILE A 1 205 ? -11.087 11.475 17.755 1.00 89.06 205 ILE A N 1
ATOM 1715 C CA . ILE A 1 205 ? -12.268 11.501 18.636 1.00 89.06 205 ILE A CA 1
ATOM 1716 C C . ILE A 1 205 ? -12.855 12.913 18.703 1.00 89.06 205 ILE A C 1
ATOM 1718 O O . ILE A 1 205 ? -14.048 13.095 18.466 1.00 89.06 205 ILE A O 1
ATOM 1722 N N . LEU A 1 206 ? -12.022 13.927 18.962 1.00 88.25 206 LEU A N 1
ATOM 1723 C CA . LEU A 1 206 ? -12.481 15.319 19.001 1.00 88.25 206 LEU A CA 1
ATOM 1724 C C . LEU A 1 206 ? -13.119 15.742 17.672 1.00 88.25 206 LEU A C 1
ATOM 1726 O O . LEU A 1 206 ? -14.167 16.383 17.672 1.00 88.25 206 LEU A O 1
ATOM 1730 N N . ALA A 1 207 ? -12.533 15.353 16.539 1.00 87.69 207 ALA A N 1
ATOM 1731 C CA . ALA A 1 207 ? -13.080 15.650 15.219 1.00 87.69 207 ALA A CA 1
ATOM 1732 C C . ALA A 1 207 ? -14.423 14.945 14.947 1.00 87.69 207 ALA A C 1
ATOM 1734 O O . ALA A 1 207 ? -15.287 15.540 14.304 1.00 87.69 207 ALA A O 1
ATOM 1735 N N . LEU A 1 208 ? -14.615 13.712 15.431 1.00 88.50 208 LEU A N 1
ATOM 1736 C CA . LEU A 1 208 ? -15.886 12.977 15.332 1.00 88.50 208 LEU A CA 1
ATOM 1737 C C . LEU A 1 208 ? -16.983 13.605 16.203 1.00 88.50 208 LEU A C 1
ATOM 1739 O O . LEU A 1 208 ? -18.140 13.704 15.783 1.00 88.50 208 LEU A O 1
ATOM 1743 N N . LEU A 1 209 ? -16.606 14.064 17.397 1.00 89.62 209 LEU A N 1
ATOM 1744 C CA . LEU A 1 209 ? -17.507 14.728 18.333 1.00 89.62 209 LEU A CA 1
ATOM 1745 C C . LEU A 1 209 ? -17.781 16.189 17.965 1.00 89.62 209 LEU A C 1
ATOM 1747 O O . LEU A 1 209 ? -18.753 16.750 18.448 1.00 89.62 209 LEU A O 1
ATOM 1751 N N . THR A 1 210 ? -16.988 16.823 17.106 1.00 89.56 210 THR A N 1
ATOM 1752 C CA . THR A 1 210 ? -17.236 18.213 16.697 1.00 89.56 210 THR A CA 1
ATOM 1753 C C . THR A 1 210 ? -18.328 18.273 15.627 1.00 89.56 210 THR A C 1
ATOM 1755 O O . THR A 1 210 ? -18.175 17.725 14.532 1.00 89.56 210 THR A O 1
ATOM 1758 N N . ASP A 1 211 ? -19.428 18.971 15.912 1.00 82.69 211 ASP A N 1
ATOM 1759 C CA . ASP A 1 211 ? -20.440 19.310 14.914 1.00 82.69 211 ASP A CA 1
ATOM 1760 C C . ASP A 1 211 ? -19.834 20.270 13.878 1.00 82.69 211 ASP A C 1
ATOM 1762 O O . ASP A 1 211 ? -19.189 21.273 14.183 1.00 82.69 211 ASP A O 1
ATOM 1766 N N . ARG A 1 212 ? -19.997 19.928 12.600 1.00 80.44 212 ARG A N 1
ATOM 1767 C CA . ARG A 1 212 ? -19.374 20.660 11.493 1.00 80.44 212 ARG A CA 1
ATOM 1768 C C . ARG A 1 212 ? -20.078 21.970 11.153 1.00 80.44 212 ARG A C 1
ATOM 1770 O O . ARG A 1 212 ? -19.462 22.807 10.493 1.00 80.44 212 ARG A O 1
ATOM 1777 N N . LYS A 1 213 ? -21.349 22.136 11.524 1.00 82.12 213 LYS A N 1
ATOM 1778 C CA . LYS A 1 213 ? -22.155 23.318 11.196 1.00 82.12 213 LYS A CA 1
ATOM 1779 C C . LYS A 1 213 ? -21.874 24.466 12.153 1.00 82.12 213 LYS A C 1
ATOM 1781 O O . LYS A 1 213 ? -21.689 25.590 11.695 1.00 82.12 213 LYS A O 1
ATOM 1786 N N . ASP A 1 214 ? -21.815 24.184 13.447 1.00 85.44 214 ASP A N 1
ATOM 1787 C CA . ASP A 1 214 ? -21.671 25.194 14.500 1.00 85.44 214 ASP A CA 1
ATOM 1788 C C . ASP A 1 214 ? -20.329 25.112 15.254 1.00 85.44 214 ASP A C 1
ATOM 1790 O O . ASP A 1 214 ? -20.030 25.982 16.070 1.00 85.44 214 ASP A O 1
ATOM 1794 N N . LYS A 1 215 ? -19.480 24.122 14.932 1.00 86.31 215 LYS A N 1
ATOM 1795 C CA . LYS A 1 215 ? -18.175 23.863 15.571 1.00 86.31 215 LYS A CA 1
ATOM 1796 C C . LYS A 1 215 ? -18.278 23.560 17.071 1.00 86.31 215 LYS A C 1
ATOM 1798 O O . LYS A 1 215 ? -17.281 23.694 17.785 1.00 86.31 215 LYS A O 1
ATOM 1803 N N . ARG A 1 216 ? -19.453 23.144 17.554 1.00 91.75 216 ARG A N 1
ATOM 1804 C CA . ARG A 1 216 ? -19.666 22.740 18.949 1.00 91.75 216 ARG A CA 1
ATOM 1805 C C . ARG A 1 216 ? -19.210 21.299 19.170 1.00 91.75 216 ARG A C 1
ATOM 1807 O O . ARG A 1 216 ? -19.334 20.456 18.288 1.00 91.75 216 ARG A O 1
ATOM 1814 N N . LEU A 1 217 ? -18.719 20.994 20.370 1.00 90.25 217 LEU A N 1
ATOM 1815 C CA . LEU A 1 217 ? -18.482 19.614 20.789 1.00 90.25 217 LEU A CA 1
ATOM 1816 C C . LEU A 1 217 ? -19.810 18.957 21.200 1.00 90.25 217 LEU A C 1
ATOM 1818 O O . LEU A 1 217 ? -20.490 19.450 22.101 1.00 90.25 217 LEU A O 1
ATOM 1822 N N . LYS A 1 218 ? -20.166 17.857 20.538 1.00 90.81 218 LYS A N 1
ATOM 1823 C CA . LYS A 1 218 ? -21.331 17.022 20.839 1.00 90.81 218 LYS A CA 1
ATOM 1824 C C . LYS A 1 218 ? -21.095 16.193 22.093 1.00 90.81 218 LYS A C 1
ATOM 1826 O O . LYS A 1 218 ? -19.964 15.793 22.385 1.00 90.81 218 LYS A O 1
ATOM 1831 N N . THR A 1 219 ? -22.169 15.892 22.813 1.00 88.25 219 THR A N 1
ATOM 1832 C CA . THR A 1 219 ? -22.112 14.895 23.888 1.00 88.25 219 THR A CA 1
ATOM 1833 C C . THR A 1 219 ? -22.000 13.484 23.300 1.00 88.25 219 THR A C 1
ATOM 1835 O O . THR A 1 219 ? -22.333 13.243 22.137 1.00 88.25 219 THR A O 1
ATOM 1838 N N . LEU A 1 220 ? -21.549 12.517 24.107 1.00 85.44 220 LEU A N 1
ATOM 1839 C CA . LEU A 1 220 ? -21.531 11.108 23.693 1.00 85.44 220 LEU A CA 1
ATOM 1840 C C . LEU A 1 220 ? -22.939 10.588 23.371 1.00 85.44 220 LEU A C 1
ATOM 1842 O O . LEU A 1 220 ? -23.098 9.760 22.480 1.00 85.44 220 LEU A O 1
ATOM 1846 N N . GLU A 1 221 ? -23.960 11.082 24.070 1.00 86.06 221 GLU A N 1
ATOM 1847 C CA . GLU A 1 221 ? -25.356 10.706 23.843 1.00 86.06 221 GLU A CA 1
ATOM 1848 C C . GLU A 1 221 ? -25.868 11.225 22.494 1.00 86.06 221 GLU A C 1
ATOM 1850 O O . GLU A 1 221 ? -26.424 10.457 21.710 1.00 86.06 221 GLU A O 1
ATOM 1855 N N . GLU A 1 222 ? -25.594 12.494 22.173 1.00 87.31 222 GLU A N 1
ATOM 1856 C CA . GLU A 1 222 ? -25.900 13.080 20.863 1.00 87.31 222 GLU A CA 1
ATOM 1857 C C . GLU A 1 222 ? -25.227 12.286 19.735 1.00 87.31 222 GLU A C 1
ATOM 1859 O O . GLU A 1 222 ? -25.885 11.900 18.772 1.00 87.31 222 GLU A O 1
ATOM 1864 N N . PHE A 1 223 ? -23.939 11.964 19.886 1.00 88.06 223 PHE A N 1
ATOM 1865 C CA . PHE A 1 223 ? -23.194 11.172 18.906 1.00 88.06 223 PHE A CA 1
ATOM 1866 C C . PHE A 1 223 ? -23.739 9.743 18.751 1.00 88.06 223 PHE A C 1
ATOM 1868 O O . PHE A 1 223 ? -23.846 9.227 17.638 1.00 88.06 223 PHE A O 1
ATOM 1875 N N . ASN A 1 224 ? -24.116 9.087 19.849 1.00 85.31 224 ASN A N 1
ATOM 1876 C CA . ASN A 1 224 ? -24.654 7.727 19.808 1.00 85.31 224 ASN A CA 1
ATOM 1877 C C . ASN A 1 224 ? -26.034 7.652 19.145 1.00 85.31 224 ASN A C 1
ATOM 1879 O O . ASN A 1 224 ? -26.351 6.619 18.546 1.00 85.31 224 ASN A O 1
ATOM 1883 N N . ASN A 1 225 ? -26.812 8.735 19.199 1.00 87.12 225 ASN A N 1
ATOM 1884 C CA . ASN A 1 225 ? -28.108 8.855 18.534 1.00 87.12 225 ASN A CA 1
ATOM 1885 C C . ASN A 1 225 ? -27.992 9.180 17.031 1.00 87.12 225 ASN A C 1
ATOM 1887 O O . ASN A 1 225 ? -28.964 9.024 16.292 1.00 87.12 225 ASN A O 1
ATOM 1891 N N . GLU A 1 226 ? -26.813 9.584 16.548 1.00 85.88 226 GLU A N 1
ATOM 1892 C CA . GLU A 1 226 ? -26.556 9.778 15.121 1.00 85.88 226 GLU A CA 1
ATOM 1893 C C . GLU A 1 226 ? -26.440 8.436 14.363 1.00 85.88 226 GLU A C 1
ATOM 1895 O O . GLU A 1 226 ? -26.022 7.389 14.887 1.00 85.88 226 GLU A O 1
ATOM 1900 N N . LEU A 1 227 ? -26.803 8.485 13.077 1.00 84.50 227 LEU A N 1
ATOM 1901 C CA . LEU A 1 227 ? -26.626 7.395 12.117 1.00 84.50 227 LEU A CA 1
ATOM 1902 C C . LEU A 1 227 ? -25.142 7.277 11.734 1.00 84.50 227 LEU A C 1
ATOM 1904 O O . LEU A 1 227 ? -24.692 7.872 10.758 1.00 84.50 227 LEU A O 1
ATOM 1908 N N . HIS A 1 228 ? -24.403 6.481 12.508 1.00 82.19 228 HIS A N 1
ATOM 1909 C CA . HIS A 1 228 ? -23.025 6.063 12.220 1.00 82.19 228 HIS A CA 1
ATOM 1910 C C . HIS A 1 228 ? -22.930 4.546 12.100 1.00 82.19 228 HIS A C 1
ATOM 1912 O O . HIS A 1 228 ? -23.728 3.819 12.699 1.00 82.19 228 HIS A O 1
ATOM 1918 N N . THR A 1 229 ? -21.914 4.062 11.384 1.00 76.25 229 THR A N 1
ATOM 1919 C CA . THR A 1 229 ? -21.579 2.634 11.385 1.00 76.25 229 THR A CA 1
ATOM 1920 C C . THR A 1 229 ? -21.144 2.192 12.785 1.00 76.25 229 THR A C 1
ATOM 1922 O O . THR A 1 229 ? -20.629 2.986 13.577 1.00 76.25 229 THR A O 1
ATOM 1925 N N . ALA A 1 230 ? -21.337 0.908 13.099 1.00 80.12 230 ALA A N 1
ATOM 1926 C CA . ALA A 1 230 ? -20.906 0.346 14.380 1.00 80.12 230 ALA A CA 1
ATOM 1927 C C . ALA A 1 230 ? -19.400 0.557 14.618 1.00 80.12 230 ALA A C 1
ATOM 1929 O O . ALA A 1 230 ? -18.993 0.894 15.723 1.00 80.12 230 ALA A O 1
ATOM 1930 N N . GLU A 1 231 ? -18.598 0.447 13.560 1.00 77.38 231 GLU A N 1
ATOM 1931 C CA . GLU A 1 231 ? -17.149 0.646 13.591 1.00 77.38 231 GLU A CA 1
ATOM 1932 C C . GLU A 1 231 ? -16.757 2.077 13.997 1.00 77.38 231 GLU A C 1
ATOM 1934 O O . GLU A 1 231 ? -15.916 2.255 14.875 1.00 77.38 231 GLU A O 1
ATOM 1939 N N . ILE A 1 232 ? -17.435 3.103 13.463 1.00 82.69 232 ILE A N 1
ATOM 1940 C CA . ILE A 1 232 ? -17.214 4.504 13.863 1.00 82.69 232 ILE A CA 1
ATOM 1941 C C . ILE A 1 232 ? -17.561 4.713 15.342 1.00 82.69 232 ILE A C 1
ATOM 1943 O O . ILE A 1 232 ? -16.852 5.431 16.046 1.00 82.69 232 ILE A O 1
ATOM 1947 N N . LYS A 1 233 ? -18.626 4.072 15.837 1.00 85.00 233 LYS A N 1
ATOM 1948 C CA . LYS A 1 233 ? -18.996 4.152 17.260 1.00 85.00 233 LYS A CA 1
ATOM 1949 C C . LYS A 1 233 ? -17.963 3.460 18.153 1.00 85.00 233 LYS A C 1
ATOM 1951 O O . LYS A 1 233 ? -17.631 3.987 19.214 1.00 85.00 233 LYS A O 1
ATOM 1956 N N . CYS A 1 234 ? -17.390 2.341 17.706 1.00 86.06 234 CYS A N 1
ATOM 1957 C CA . CYS A 1 234 ? -16.311 1.652 18.416 1.00 86.06 234 CYS A CA 1
ATOM 1958 C C . CYS A 1 234 ? -15.056 2.523 18.579 1.00 86.06 234 CYS A C 1
ATOM 1960 O O . CYS A 1 234 ? -14.373 2.389 19.592 1.00 86.06 234 CYS A O 1
ATOM 1962 N N . MET A 1 235 ? -14.780 3.465 17.670 1.00 86.88 235 MET A N 1
ATOM 1963 C CA . MET A 1 235 ? -13.612 4.351 17.782 1.00 86.88 235 MET A CA 1
ATOM 1964 C C . MET A 1 235 ? -13.618 5.246 19.030 1.00 86.88 235 MET A C 1
ATOM 1966 O O . MET A 1 235 ? -12.577 5.779 19.388 1.00 86.88 235 MET A O 1
ATOM 1970 N N . LEU A 1 236 ? -14.755 5.440 19.705 1.00 87.12 236 LEU A N 1
ATOM 1971 C CA . LEU A 1 236 ? -14.814 6.237 20.937 1.00 87.12 236 LEU A CA 1
ATOM 1972 C C . LEU A 1 236 ? -14.570 5.397 22.202 1.00 87.12 236 LEU A C 1
ATOM 1974 O O . LEU A 1 236 ? -14.594 5.929 23.312 1.00 87.12 236 LEU A O 1
ATOM 1978 N N . THR A 1 237 ? -14.362 4.089 22.051 1.00 86.62 237 THR A N 1
ATOM 1979 C CA . THR A 1 237 ? -14.206 3.155 23.168 1.00 86.62 237 THR A CA 1
ATOM 1980 C C . THR A 1 237 ? -12.753 3.038 23.619 1.00 86.62 237 THR A C 1
ATOM 1982 O O . THR A 1 237 ? -11.811 3.242 22.849 1.00 86.62 237 THR A O 1
ATOM 1985 N N . ARG A 1 238 ? -12.557 2.663 24.887 1.00 88.06 238 ARG A N 1
ATOM 1986 C CA . ARG A 1 238 ? -11.219 2.390 25.427 1.00 88.06 238 ARG A CA 1
ATOM 1987 C C . ARG A 1 238 ? -10.594 1.170 24.749 1.00 88.06 238 ARG A C 1
ATOM 1989 O O . ARG A 1 238 ? -9.386 1.135 24.530 1.00 88.06 238 ARG A O 1
ATOM 1996 N N . GLU A 1 239 ? -11.421 0.187 24.426 1.00 89.94 239 GLU A N 1
ATOM 1997 C CA . GLU A 1 239 ? -11.055 -1.069 23.780 1.00 89.94 239 GLU A CA 1
ATOM 1998 C C . GLU A 1 239 ? -10.401 -0.804 22.425 1.00 89.94 239 GLU A C 1
ATOM 2000 O O . GLU A 1 239 ? -9.371 -1.397 22.116 1.00 89.94 239 GLU A O 1
ATOM 2005 N N . TYR A 1 240 ? -10.922 0.161 21.665 1.00 90.31 240 TYR A N 1
ATOM 2006 C CA . TYR A 1 240 ? -10.316 0.563 20.402 1.00 90.31 240 TYR A CA 1
ATOM 2007 C C . TYR A 1 240 ? -8.928 1.194 20.582 1.00 90.31 240 TYR A C 1
ATOM 2009 O O . TYR A 1 240 ? -8.003 0.876 19.838 1.00 90.31 240 TYR A O 1
ATOM 2017 N N . ALA A 1 241 ? -8.726 2.032 21.603 1.00 90.25 241 ALA A N 1
ATOM 2018 C CA . ALA A 1 241 ? -7.406 2.602 21.885 1.00 90.25 241 ALA A CA 1
ATOM 2019 C C . ALA A 1 241 ? -6.367 1.525 22.262 1.00 90.25 241 ALA A C 1
ATOM 2021 O O . ALA A 1 241 ? -5.211 1.602 21.841 1.00 90.25 241 ALA A O 1
ATOM 2022 N N . ILE A 1 242 ? -6.780 0.506 23.024 1.00 91.88 242 ILE A N 1
ATOM 2023 C CA . ILE A 1 242 ? -5.941 -0.663 23.343 1.00 91.88 242 ILE A CA 1
ATOM 2024 C C . ILE A 1 242 ? -5.639 -1.457 22.069 1.00 91.88 242 ILE A C 1
ATOM 2026 O O . ILE A 1 242 ? -4.500 -1.865 21.841 1.00 91.88 242 ILE A O 1
ATOM 2030 N N . GLU A 1 243 ? -6.639 -1.634 21.210 1.00 92.94 243 GLU A N 1
ATOM 2031 C CA . GLU A 1 243 ? -6.498 -2.339 19.942 1.00 92.94 243 GLU A CA 1
ATOM 2032 C C . GLU A 1 243 ? -5.495 -1.650 19.001 1.00 92.94 243 GLU A C 1
ATOM 2034 O O . GLU A 1 243 ? -4.667 -2.327 18.392 1.00 92.94 243 GLU A O 1
ATOM 2039 N N . LEU A 1 244 ? -5.472 -0.314 18.936 1.00 93.19 244 LEU A N 1
ATOM 2040 C CA . LEU A 1 244 ? -4.458 0.421 18.166 1.00 93.19 244 LEU A CA 1
ATOM 2041 C C . LEU A 1 244 ? -3.026 0.081 18.619 1.00 93.19 244 LEU A C 1
ATOM 2043 O O . LEU A 1 244 ? -2.154 -0.179 17.786 1.00 93.19 244 LEU A O 1
ATOM 2047 N N . GLN A 1 245 ? -2.792 0.004 19.933 1.00 94.44 245 GLN A N 1
ATOM 2048 C CA . GLN A 1 245 ? -1.490 -0.389 20.486 1.00 94.44 245 GLN A CA 1
ATOM 2049 C C . GLN A 1 245 ? -1.166 -1.860 20.197 1.00 94.44 245 GLN A C 1
ATOM 2051 O O . GLN A 1 245 ? -0.032 -2.178 19.823 1.00 94.44 245 GLN A O 1
ATOM 2056 N N . ARG A 1 246 ? -2.159 -2.754 20.316 1.00 95.44 246 ARG A N 1
ATOM 2057 C CA . ARG A 1 246 ? -2.008 -4.181 19.991 1.00 95.44 246 ARG A CA 1
ATOM 2058 C C . ARG A 1 246 ? -1.572 -4.370 18.542 1.00 95.44 246 ARG A C 1
ATOM 2060 O O . ARG A 1 246 ? -0.662 -5.155 18.288 1.00 95.44 246 ARG A O 1
ATOM 2067 N N . ARG A 1 247 ? -2.182 -3.645 17.599 1.00 95.38 247 ARG A N 1
ATOM 2068 C CA . ARG A 1 247 ? -1.845 -3.720 16.168 1.00 95.38 247 ARG A CA 1
ATOM 2069 C C . ARG A 1 247 ? -0.410 -3.293 15.892 1.00 95.38 247 ARG A C 1
ATOM 2071 O O . ARG A 1 247 ? 0.278 -3.976 15.142 1.00 95.38 247 ARG A O 1
ATOM 2078 N N . LEU A 1 248 ? 0.056 -2.209 16.515 1.00 96.00 248 LEU A N 1
ATOM 2079 C CA . LEU A 1 248 ? 1.449 -1.773 16.387 1.00 96.00 248 LEU A CA 1
ATOM 2080 C C . LEU A 1 248 ? 2.417 -2.859 16.878 1.00 96.00 248 LEU A C 1
ATOM 2082 O O . LEU A 1 248 ? 3.334 -3.243 16.153 1.00 96.00 248 LEU A O 1
ATOM 2086 N N . TYR A 1 249 ? 2.165 -3.407 18.070 1.00 96.81 249 TYR A N 1
ATOM 2087 C CA . TYR A 1 249 ? 2.965 -4.499 18.627 1.00 96.81 249 TYR A CA 1
ATOM 2088 C C . TYR A 1 249 ? 2.953 -5.748 17.731 1.00 96.81 249 TYR A C 1
ATOM 2090 O O . TYR A 1 249 ? 4.000 -6.337 17.460 1.00 96.81 249 TYR A O 1
ATOM 2098 N N . LEU A 1 250 ? 1.773 -6.147 17.248 1.00 96.62 250 LEU A N 1
ATOM 2099 C CA . LEU A 1 250 ? 1.610 -7.303 16.372 1.00 96.62 250 LEU A CA 1
ATOM 2100 C C . LEU A 1 250 ? 2.375 -7.119 15.058 1.00 96.62 250 LEU A C 1
ATOM 2102 O O . LEU A 1 250 ? 3.057 -8.045 14.628 1.00 96.62 250 LEU A O 1
ATOM 2106 N N . TRP A 1 251 ? 2.302 -5.935 14.447 1.00 97.56 251 TRP A N 1
ATOM 2107 C CA . TRP A 1 251 ? 3.033 -5.638 13.218 1.00 97.56 251 TRP A CA 1
ATOM 2108 C C . TRP A 1 251 ? 4.546 -5.744 13.411 1.00 97.56 251 TRP A C 1
ATOM 2110 O O . TRP A 1 251 ? 5.236 -6.386 12.616 1.00 97.56 251 TRP A O 1
ATOM 2120 N N . ASP A 1 252 ? 5.070 -5.165 14.493 1.00 96.19 252 ASP A N 1
ATOM 2121 C CA . ASP A 1 252 ? 6.497 -5.246 14.798 1.00 96.19 252 ASP A CA 1
ATOM 2122 C C . ASP A 1 252 ? 6.945 -6.689 15.059 1.00 96.19 252 ASP A C 1
ATOM 2124 O O . ASP A 1 252 ? 8.000 -7.092 14.568 1.00 96.19 252 ASP A O 1
ATOM 2128 N N . LYS A 1 253 ? 6.116 -7.492 15.738 1.00 96.75 253 LYS A N 1
ATOM 2129 C CA . LYS A 1 253 ? 6.377 -8.920 15.954 1.00 96.75 253 LYS A CA 1
ATOM 2130 C C . LYS A 1 253 ? 6.380 -9.717 14.648 1.00 96.75 253 LYS A C 1
ATOM 2132 O O . LYS A 1 253 ? 7.286 -10.513 14.434 1.00 96.75 253 LYS A O 1
ATOM 2137 N N . LEU A 1 254 ? 5.381 -9.524 13.787 1.00 96.75 254 LEU A N 1
ATOM 2138 C CA . LEU A 1 254 ? 5.250 -10.278 12.536 1.00 96.75 254 LEU A CA 1
ATOM 2139 C C . LEU A 1 254 ? 6.353 -9.944 11.523 1.00 96.75 254 LEU A C 1
ATOM 2141 O O . LEU A 1 254 ? 6.680 -10.771 10.680 1.00 96.75 254 LEU A O 1
ATOM 2145 N N . THR A 1 255 ? 6.926 -8.742 11.592 1.00 96.06 255 THR A N 1
ATOM 2146 C CA . THR A 1 255 ? 7.914 -8.257 10.614 1.00 96.06 255 THR A CA 1
ATOM 2147 C C . THR A 1 255 ? 9.363 -8.347 11.085 1.00 96.06 255 THR A C 1
ATOM 2149 O O . THR A 1 255 ? 10.250 -7.889 10.367 1.00 96.06 255 THR A O 1
ATOM 2152 N N . ILE A 1 256 ? 9.628 -8.914 12.267 1.00 92.31 256 ILE A N 1
ATOM 2153 C CA . ILE A 1 256 ? 10.971 -8.926 12.866 1.00 92.31 256 ILE A CA 1
ATOM 2154 C C . ILE A 1 256 ? 12.009 -9.607 11.964 1.00 92.31 256 ILE A C 1
ATOM 2156 O O . ILE A 1 256 ? 13.081 -9.048 11.736 1.00 92.31 256 ILE A O 1
ATOM 2160 N N . ASP A 1 257 ? 11.653 -10.746 11.372 1.00 89.00 257 ASP A N 1
ATOM 2161 C CA . ASP A 1 257 ? 12.545 -11.517 10.504 1.00 89.00 257 ASP A CA 1
ATOM 2162 C C . ASP A 1 257 ? 12.805 -10.796 9.179 1.00 89.00 257 ASP A C 1
ATOM 2164 O O . ASP A 1 257 ? 13.933 -10.754 8.699 1.00 89.00 257 ASP A O 1
ATOM 2168 N N . LEU A 1 258 ? 11.787 -10.131 8.622 1.00 88.50 258 LEU A N 1
ATOM 2169 C CA . LEU A 1 258 ? 11.916 -9.384 7.365 1.00 88.50 258 LEU A CA 1
ATOM 2170 C C . LEU A 1 258 ? 12.812 -8.141 7.489 1.00 88.50 258 LEU A C 1
ATOM 2172 O O . LEU A 1 258 ? 13.245 -7.597 6.476 1.00 88.50 258 LEU A O 1
ATOM 2176 N N . LYS A 1 259 ? 13.085 -7.690 8.719 1.00 82.50 259 LYS A N 1
ATOM 2177 C CA . LYS A 1 259 ? 14.023 -6.602 9.030 1.00 82.50 259 LYS A CA 1
ATOM 2178 C C . LYS A 1 259 ? 15.433 -7.119 9.356 1.00 82.50 259 LYS A C 1
ATOM 2180 O O . LYS A 1 259 ? 16.349 -6.313 9.509 1.00 82.50 259 LYS A O 1
ATOM 2185 N N . ASN A 1 260 ? 15.619 -8.431 9.512 1.00 84.44 260 ASN A N 1
ATOM 2186 C CA . ASN A 1 260 ? 16.875 -9.027 9.956 1.00 84.44 260 ASN A CA 1
ATOM 2187 C C . ASN A 1 260 ? 17.772 -9.380 8.760 1.00 84.44 260 ASN A C 1
ATOM 2189 O O . ASN A 1 260 ? 17.415 -10.208 7.927 1.00 84.44 260 ASN A O 1
ATOM 2193 N N . HIS A 1 261 ? 18.966 -8.787 8.706 1.00 79.19 261 HIS A N 1
ATOM 2194 C CA . HIS A 1 261 ? 19.913 -9.004 7.611 1.00 79.19 261 HIS A CA 1
ATOM 2195 C C . HIS A 1 261 ? 20.329 -10.475 7.462 1.00 79.19 261 HIS A C 1
ATOM 2197 O O . HIS A 1 261 ? 20.290 -11.006 6.359 1.00 79.19 261 HIS A O 1
ATOM 2203 N N . TYR A 1 262 ? 20.610 -11.155 8.576 1.00 80.62 262 TYR A N 1
ATOM 2204 C CA . TYR A 1 262 ? 21.005 -12.565 8.578 1.00 80.62 262 TYR A CA 1
ATOM 2205 C C . TYR A 1 262 ? 19.884 -13.479 8.067 1.00 80.62 262 TYR A C 1
ATOM 2207 O O . TYR A 1 262 ? 20.121 -14.418 7.314 1.00 80.62 262 TYR A O 1
ATOM 2215 N N . TYR A 1 263 ? 18.635 -13.187 8.442 1.00 83.19 263 TYR A N 1
ATOM 2216 C CA . TYR A 1 263 ? 17.480 -13.928 7.931 1.00 83.19 263 TYR A CA 1
ATOM 2217 C C . TYR A 1 263 ? 17.337 -13.773 6.414 1.00 83.19 263 TYR A C 1
ATOM 2219 O O . TYR A 1 263 ? 17.062 -14.744 5.713 1.00 83.19 263 TYR A O 1
ATOM 2227 N N . LEU A 1 264 ? 17.523 -12.552 5.910 1.00 80.69 264 LEU A N 1
ATOM 2228 C CA . LEU A 1 264 ? 17.411 -12.253 4.487 1.00 80.69 264 LEU A CA 1
ATOM 2229 C C . LEU A 1 264 ? 18.526 -12.909 3.674 1.00 80.69 264 LEU A C 1
ATOM 2231 O O . LEU A 1 264 ? 18.240 -13.420 2.600 1.00 80.69 264 LEU A O 1
ATOM 2235 N N . GLU A 1 265 ? 19.761 -12.933 4.178 1.00 76.44 265 GLU A N 1
ATOM 2236 C CA . GLU A 1 265 ? 20.869 -13.650 3.533 1.00 76.44 265 GLU A CA 1
ATOM 2237 C C . GLU A 1 265 ? 20.559 -15.147 3.404 1.00 76.44 265 GLU A C 1
ATOM 2239 O O . GLU A 1 265 ? 20.614 -15.696 2.303 1.00 76.44 265 GLU A O 1
ATOM 2244 N N . ASN A 1 266 ? 20.136 -15.791 4.496 1.00 79.69 266 ASN A N 1
ATOM 2245 C CA . ASN A 1 266 ? 19.822 -17.223 4.487 1.00 79.69 266 ASN A CA 1
ATOM 2246 C C . ASN A 1 266 ? 18.605 -17.565 3.626 1.00 79.69 266 ASN A C 1
ATOM 2248 O O . ASN A 1 266 ? 18.585 -18.610 2.987 1.00 79.69 266 ASN A O 1
ATOM 2252 N N . LEU A 1 267 ? 17.610 -16.674 3.552 1.00 79.56 267 LEU A N 1
ATOM 2253 C CA . LEU A 1 267 ? 16.426 -16.877 2.717 1.00 79.56 267 LEU A CA 1
ATOM 2254 C C . LEU A 1 267 ? 16.784 -17.159 1.251 1.00 79.56 267 LEU A C 1
ATOM 2256 O O . LEU A 1 267 ? 16.121 -17.974 0.612 1.00 79.56 267 LEU A O 1
ATOM 2260 N N . TYR A 1 268 ? 17.802 -16.478 0.725 1.00 72.00 268 TYR A N 1
ATOM 2261 C CA . TYR A 1 268 ? 18.248 -16.668 -0.653 1.00 72.00 268 TYR A CA 1
ATOM 2262 C C . TYR A 1 268 ? 19.309 -17.769 -0.781 1.00 72.00 268 TYR A C 1
ATOM 2264 O O . TYR A 1 268 ? 19.356 -18.429 -1.814 1.00 72.00 268 TYR A O 1
ATOM 2272 N N . LEU A 1 269 ? 20.124 -18.019 0.252 1.00 71.25 269 LEU A N 1
ATOM 2273 C CA . LEU A 1 269 ? 21.063 -19.151 0.261 1.00 71.25 269 LEU A CA 1
ATOM 2274 C C . LEU A 1 269 ? 20.333 -20.502 0.240 1.00 71.25 269 LEU A C 1
ATOM 2276 O O . LEU A 1 269 ? 20.647 -21.342 -0.601 1.00 71.25 269 LEU A O 1
ATOM 2280 N N . ASP A 1 270 ? 19.318 -20.680 1.088 1.00 65.06 270 ASP A N 1
ATOM 2281 C CA . ASP A 1 270 ? 18.545 -21.925 1.173 1.00 65.06 270 ASP A CA 1
ATOM 2282 C C . ASP A 1 270 ? 17.846 -22.256 -0.161 1.00 65.06 270 ASP A C 1
ATOM 2284 O O . ASP A 1 270 ? 17.767 -23.419 -0.567 1.00 65.06 270 ASP A O 1
ATOM 2288 N N . ASP A 1 271 ? 17.348 -21.243 -0.881 1.00 63.56 271 ASP A N 1
ATOM 2289 C CA . ASP A 1 271 ? 16.704 -21.455 -2.183 1.00 63.56 271 ASP A CA 1
ATOM 2290 C C . ASP A 1 271 ? 17.728 -21.773 -3.286 1.00 63.56 271 ASP A C 1
ATOM 2292 O O . ASP A 1 271 ? 17.469 -22.620 -4.147 1.00 63.56 271 ASP A O 1
ATOM 2296 N N . LEU A 1 272 ? 18.918 -21.154 -3.257 1.00 62.25 272 LEU A N 1
ATOM 2297 C CA . LEU A 1 272 ? 20.040 -21.488 -4.148 1.00 62.25 272 LEU A CA 1
ATOM 2298 C C . LEU A 1 272 ? 20.505 -22.938 -3.958 1.00 62.25 272 LEU A C 1
ATOM 2300 O O . LEU A 1 272 ? 20.670 -23.656 -4.946 1.00 62.25 272 LEU A O 1
ATOM 2304 N N . GLU A 1 273 ? 20.661 -23.392 -2.714 1.00 64.19 273 GLU A N 1
ATOM 2305 C CA . GLU A 1 273 ? 21.042 -24.775 -2.399 1.00 64.19 273 GLU A CA 1
ATOM 2306 C C . GLU A 1 273 ? 19.966 -25.785 -2.827 1.00 64.19 273 GLU A C 1
ATOM 2308 O O . GLU A 1 273 ? 20.284 -26.840 -3.393 1.00 64.19 273 GLU A O 1
ATOM 2313 N N . ARG A 1 274 ? 18.682 -25.448 -2.638 1.00 60.53 274 ARG A N 1
ATOM 2314 C CA . ARG A 1 274 ? 17.558 -26.280 -3.092 1.00 60.53 274 ARG A CA 1
ATOM 2315 C C . ARG A 1 274 ? 17.524 -26.407 -4.615 1.00 60.53 274 ARG A C 1
ATOM 2317 O O . ARG A 1 274 ? 17.443 -27.518 -5.133 1.00 60.53 274 ARG A O 1
ATOM 2324 N N . THR A 1 275 ? 17.678 -25.293 -5.328 1.00 60.09 275 THR A N 1
ATOM 2325 C CA . THR A 1 275 ? 17.693 -25.273 -6.801 1.00 60.09 275 THR A CA 1
ATOM 2326 C C . THR A 1 275 ? 18.892 -26.050 -7.358 1.00 60.09 275 THR A C 1
ATOM 2328 O O . THR A 1 275 ? 18.760 -26.804 -8.318 1.00 60.09 275 THR A O 1
ATOM 2331 N N . ALA A 1 276 ? 20.068 -25.932 -6.731 1.00 58.03 276 ALA A N 1
ATOM 2332 C CA . ALA A 1 276 ? 21.256 -26.693 -7.119 1.00 58.03 276 ALA A CA 1
ATOM 2333 C C . ALA A 1 276 ? 21.100 -28.206 -6.885 1.00 58.03 276 ALA A C 1
ATOM 2335 O O . ALA A 1 276 ? 21.641 -29.007 -7.648 1.00 58.03 276 ALA A O 1
ATOM 2336 N N . SER A 1 277 ? 20.356 -28.605 -5.854 1.00 60.81 277 SER A N 1
ATOM 2337 C CA . SER A 1 277 ? 20.074 -30.015 -5.560 1.00 60.81 277 SER 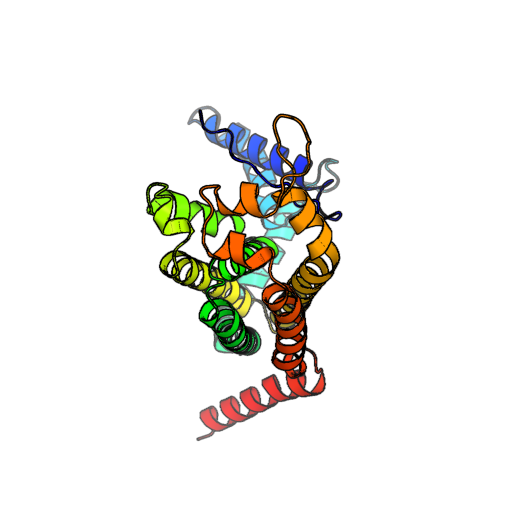A CA 1
ATOM 2338 C C . SER A 1 277 ? 19.083 -30.627 -6.557 1.00 60.81 277 SER A C 1
ATOM 2340 O O . SER A 1 277 ? 19.255 -31.774 -6.953 1.00 60.81 277 SER A O 1
ATOM 2342 N N . GLU A 1 278 ? 18.091 -29.857 -7.016 1.00 57.22 278 GLU A N 1
ATOM 2343 C CA . GLU A 1 278 ? 17.103 -30.281 -8.024 1.00 57.22 278 GLU A CA 1
ATOM 2344 C C . GLU A 1 278 ? 17.693 -30.419 -9.439 1.00 57.22 278 GLU A C 1
ATOM 2346 O O . GLU A 1 278 ? 17.180 -31.186 -10.246 1.00 57.22 278 GLU A O 1
ATOM 2351 N N . ILE A 1 279 ? 18.779 -29.702 -9.748 1.00 56.84 279 ILE A N 1
ATOM 2352 C CA . ILE A 1 279 ? 19.487 -29.804 -11.038 1.00 56.84 279 ILE A CA 1
ATOM 2353 C C . ILE A 1 279 ? 20.440 -31.014 -11.077 1.00 56.84 279 ILE A C 1
ATOM 2355 O O . ILE A 1 279 ? 20.742 -31.527 -12.153 1.00 56.84 279 ILE A O 1
ATOM 2359 N N . ASN A 1 280 ? 20.932 -31.458 -9.916 1.00 51.66 280 ASN A N 1
ATOM 2360 C CA . ASN A 1 280 ? 21.947 -32.511 -9.796 1.00 51.66 280 ASN A CA 1
ATOM 2361 C C . ASN A 1 280 ? 21.387 -33.885 -9.364 1.00 51.66 280 ASN A C 1
ATOM 2363 O O . ASN A 1 280 ? 22.178 -34.813 -9.174 1.00 51.66 280 ASN A O 1
ATOM 2367 N N . GLY A 1 281 ? 20.067 -34.014 -9.186 1.00 44.62 281 GLY A N 1
ATOM 2368 C CA . GLY A 1 281 ? 19.359 -35.270 -8.889 1.00 44.62 281 GLY A CA 1
ATOM 2369 C C . GLY A 1 281 ? 18.547 -35.769 -10.075 1.00 44.62 281 GLY A C 1
ATOM 2370 O O . GLY A 1 281 ? 18.445 -37.009 -10.216 1.00 44.62 281 GLY A O 1
#

Secondary structure (DSSP, 8-state):
-----------TTSTTHHHHHHHHHHHHHHHHHH--TTTHHHHHHHHHHHHHHHHHT---SS--S-HHHHHHHHHHHHHHHHHH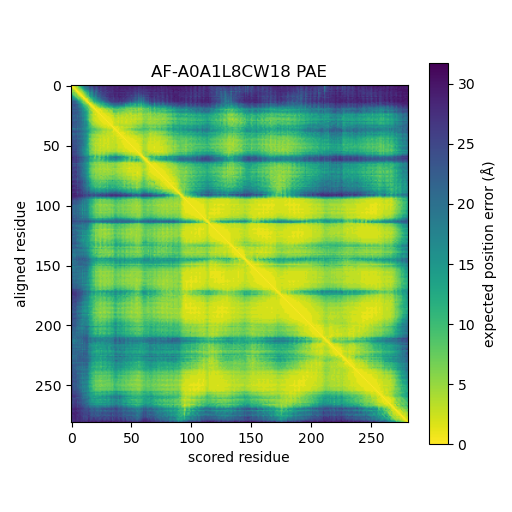HHTTTTS--SHHHHHHHHHHHHHHHHHHHTT-HHHHHHHHHHHHHHTT-HHHHHHHHHHTTT-HHHHTSHHHHHHHHHHHHHHHGGGGGG-HHHHHHHHHHHHHHHHHHHHHHHHHHHHHHHHHHB-TTT-PBPPHHHHHHS---HHHHHTTSHHHHHHHHHHHHHHHHHTTGGG-HHHHHHHHHHHHHHHHHHH--

pLDDT: mean 81.43, std 16.69, range [23.7, 97.88]

Sequence (281 aa):
MFKGLFVRIKLPVFRGMEGVLFMFYKSLKDLIKNLNSENVEKLKPQLNRYVNQLILSIYDTNLELSDLDLESLCETLLHKDEFREEFRDKLQKGLLIDKFIHIYDLFINEITKERYVFDGIELTTLCLRSIGGIARGLKLLKLNKHKEEYFHSLQYLKDLNAEFYAHLRQYAGKGIIEEHFLITGLIHTIRFYLEENCQEHGRKILALLTDRKDKRLKTLEEFNNELHTAEIKCMLTREYAIELQRRLYLWDKLTIDLKNHYYLENLYLDDLERTASEING

Solvent-accessible surface area (backbone atoms only — not comparable to full-atom values): 16318 Å² total; per-residue (Å²): 139,86,82,76,82,77,78,79,78,82,67,90,87,51,77,76,55,56,58,56,52,50,51,49,54,48,51,53,52,53,50,60,72,68,57,44,98,89,47,38,82,76,46,44,64,62,49,51,49,53,51,36,28,58,76,70,70,48,84,72,86,80,66,85,66,52,69,67,54,42,48,54,52,45,52,55,51,50,53,54,49,51,52,40,56,77,41,41,89,75,47,89,60,37,64,69,55,53,53,48,50,54,47,48,50,56,50,45,50,63,46,38,75,75,61,34,47,63,62,44,39,53,51,51,54,48,55,28,41,78,73,72,42,57,63,57,61,55,50,54,42,58,77,54,71,67,48,66,73,49,77,72,30,69,66,42,41,53,55,49,48,52,54,38,52,61,55,54,58,67,41,29,66,70,42,72,65,57,41,49,55,51,51,50,51,49,55,49,51,53,50,50,53,37,52,48,51,56,71,44,40,67,58,50,47,52,59,71,36,34,40,86,88,80,68,44,77,53,52,73,66,60,56,68,73,46,98,67,57,72,58,66,59,44,63,75,38,71,67,43,59,53,46,41,53,50,50,44,54,50,52,54,63,66,42,49,60,83,72,32,68,69,53,54,54,48,61,54,49,56,51,51,55,50,54,54,49,69,75,75,108